Protein AF-A0A453JT45-F1 (afdb_monomer_lite)

Foldseek 3Di:
DVVVVVLVVVLVVLLVVLLVLDDPVVSVVVVVLLCLLLVLLLVVLVLLLVVLVVQVVCVVVVNPVCVQQVHDPPDDHSVLSVVVSVVSVSLSSVLSSVLSNCVSVVNPVVSLVSSVVVVVVVVCVLPPCDPPRRNRVSCVVVVLVVCLLPVPDDDGPNNVVVLVVVVVCVVSVVSVVVSVVVSCVVPDPDPPDCVVVCVPPVVSSVVSSVVVVVVVVPD

Radius of gyration: 19.99 Å; chains: 1; bounding box: 54×41×57 Å

Organism: Aegilops tauschii subsp. strangulata (NCBI:txid200361)

Sequence (219 aa):
VILFLLWGLCCCKIGWDSVMRMSVDLRDLFLYEAFLYYNPLLLVALMIWLWGVNLWVFAQSSVNYAKVFDLSQTHLSHREIWRCATWLTLVVPTSMTAYLYLYSHGEVSLAASQPVLLYAILLMILLSPFDMFYLSSRFFFLRTMWRIALPLQAITFPDFFMADIFTSMSKVFSDLERSGCRMVHRQVNLSVSLVLCTHCLLQYPYCLVYLIIAKYCKK

pLDDT: mean 73.44, std 17.49, range [25.78, 91.19]

Secondary structure (DSSP, 8-state):
-HHHHHHHHHHHHHHHHHHHTS-HHHHHHHHHHHHHHHHHHHHHHHHHHHHHHHHHHHHHTT--HHHHTT--SSPPPHHHHHHHHHHHHHHHHHHHHHHHHHHHTT-HHHHHHHHHHHHHHHHHHHH--SGGG-HHHHHHHHHHHHHHHS--SPPPHHHHHHHHHHHHTHHHHHHHHHHHHHHHHHH----SSSHHHHHHHTHHHHHHHHHHHHHHS--

Structure (mmCIF, N/CA/C/O backbone):
data_AF-A0A453JT45-F1
#
_entry.id   AF-A0A453JT45-F1
#
loop_
_atom_site.group_PDB
_atom_site.id
_atom_site.type_symbol
_atom_site.label_atom_id
_atom_site.label_alt_id
_atom_site.label_comp_id
_atom_site.label_asym_id
_atom_site.label_entity_id
_atom_site.label_seq_id
_atom_site.pdbx_PDB_ins_code
_atom_site.Cartn_x
_atom_site.Cartn_y
_atom_site.Cartn_z
_atom_site.occupancy
_atom_site.B_iso_or_equiv
_atom_site.auth_seq_id
_atom_site.auth_comp_id
_atom_site.auth_asym_id
_atom_site.auth_atom_id
_atom_site.pdbx_PDB_model_num
ATOM 1 N N . VAL A 1 1 ? -16.734 7.937 -10.008 1.00 78.94 1 VAL A N 1
ATOM 2 C CA . VAL A 1 1 ? -16.950 6.674 -10.758 1.00 78.94 1 VAL A CA 1
ATOM 3 C C . VAL A 1 1 ? -16.433 6.776 -12.190 1.00 78.94 1 VAL A C 1
ATOM 5 O O . VAL A 1 1 ? -15.502 6.057 -12.504 1.00 78.94 1 VAL A O 1
ATOM 8 N N . ILE A 1 2 ? -16.924 7.705 -13.024 1.00 84.69 2 ILE A N 1
ATOM 9 C CA . ILE A 1 2 ? -16.478 7.847 -14.432 1.00 84.69 2 ILE A CA 1
ATOM 10 C C . ILE A 1 2 ? -14.955 8.045 -14.556 1.00 84.69 2 ILE A C 1
ATOM 12 O O . ILE A 1 2 ? -14.310 7.322 -15.304 1.00 84.69 2 ILE A O 1
ATOM 16 N N . LEU A 1 3 ? -14.360 8.945 -13.764 1.00 86.00 3 LEU A N 1
ATOM 17 C CA . LEU A 1 3 ? -12.903 9.160 -13.758 1.00 86.00 3 LEU A CA 1
ATOM 18 C C . LEU A 1 3 ? -12.104 7.903 -13.374 1.00 86.00 3 LEU A C 1
ATOM 20 O O . LEU A 1 3 ? -11.042 7.666 -13.932 1.00 86.00 3 LEU A O 1
ATOM 24 N N . PHE A 1 4 ? -12.628 7.083 -12.459 1.00 84.56 4 PHE A N 1
ATOM 25 C CA . PHE A 1 4 ? -11.986 5.833 -12.038 1.00 84.56 4 PHE A CA 1
ATOM 26 C C . PHE A 1 4 ? -12.029 4.780 -13.154 1.00 84.56 4 PHE A C 1
ATOM 28 O O . PHE A 1 4 ? -11.043 4.094 -13.395 1.00 84.56 4 PHE A O 1
ATOM 35 N N . LEU A 1 5 ? -13.147 4.697 -13.882 1.00 86.06 5 LEU A N 1
ATOM 36 C CA . LEU A 1 5 ? -13.278 3.814 -15.043 1.00 86.06 5 LEU A CA 1
ATOM 37 C C . LEU A 1 5 ? -12.356 4.248 -16.187 1.00 86.06 5 LEU A C 1
ATOM 39 O O . LEU A 1 5 ? -11.652 3.416 -16.747 1.00 86.06 5 LEU A O 1
ATOM 43 N N . LEU A 1 6 ? -12.309 5.548 -16.497 1.00 90.19 6 LEU A N 1
ATOM 44 C CA . LEU A 1 6 ? -11.396 6.095 -17.505 1.00 90.19 6 LEU A CA 1
ATOM 45 C C . LEU A 1 6 ? -9.931 5.845 -17.137 1.00 90.19 6 LEU A C 1
ATOM 47 O O . LEU A 1 6 ? -9.143 5.433 -17.985 1.00 90.19 6 LEU A O 1
ATOM 51 N N . TRP A 1 7 ? -9.579 6.048 -15.868 1.00 91.19 7 TRP A N 1
ATOM 52 C CA . TRP A 1 7 ? -8.255 5.738 -15.343 1.00 91.19 7 TRP A CA 1
ATOM 53 C C . TRP A 1 7 ? -7.904 4.253 -15.506 1.00 91.19 7 TRP A C 1
ATOM 55 O O . TRP A 1 7 ? -6.828 3.937 -16.012 1.00 91.19 7 TRP A O 1
ATOM 65 N N . GLY A 1 8 ? -8.826 3.353 -15.152 1.00 87.69 8 GLY A N 1
ATOM 66 C CA . GLY A 1 8 ? -8.642 1.911 -15.310 1.00 87.69 8 GLY A CA 1
ATOM 67 C C . GLY A 1 8 ? -8.444 1.509 -16.771 1.00 87.69 8 GLY A C 1
ATOM 68 O O . GLY A 1 8 ? -7.495 0.800 -17.087 1.00 87.69 8 GLY A O 1
ATOM 69 N N . LEU A 1 9 ? -9.268 2.034 -17.684 1.00 89.94 9 LEU A N 1
ATOM 70 C CA . LEU A 1 9 ? -9.123 1.800 -19.126 1.00 89.94 9 LEU A CA 1
ATOM 71 C C . LEU A 1 9 ? -7.786 2.321 -19.666 1.00 89.94 9 LEU A C 1
ATOM 73 O O . LEU A 1 9 ? -7.159 1.653 -20.485 1.00 89.94 9 LEU A O 1
ATOM 77 N N . CYS A 1 10 ? -7.329 3.482 -19.192 1.00 89.31 10 CYS A N 1
ATOM 78 C CA . CYS A 1 10 ? -6.028 4.037 -19.554 1.00 89.31 10 CYS A CA 1
ATOM 79 C C . CYS A 1 10 ? -4.883 3.125 -19.084 1.00 89.31 10 CYS A C 1
ATOM 81 O O . CYS A 1 10 ? -4.018 2.764 -19.881 1.00 89.31 10 CYS A O 1
ATOM 83 N N . CYS A 1 11 ? -4.927 2.671 -17.828 1.00 89.00 11 CYS A N 1
ATOM 84 C CA . CYS A 1 11 ? -3.956 1.727 -17.272 1.00 89.00 11 CYS A CA 1
ATOM 85 C C . CYS A 1 11 ? -3.937 0.406 -18.054 1.00 89.00 11 CYS A C 1
ATOM 87 O O . CYS A 1 11 ? -2.867 -0.081 -18.414 1.00 89.00 11 CYS A O 1
ATOM 89 N N . CYS A 1 12 ? -5.109 -0.153 -18.370 1.00 88.12 12 CYS A N 1
ATOM 90 C CA . CYS A 1 12 ? -5.222 -1.374 -19.165 1.00 88.12 12 CYS A CA 1
ATOM 91 C C . CYS A 1 12 ? -4.664 -1.191 -20.578 1.00 88.12 12 CYS A C 1
ATOM 93 O O . CYS A 1 12 ? -3.931 -2.055 -21.047 1.00 88.12 12 CYS A O 1
ATOM 95 N N . LYS A 1 13 ? -4.969 -0.067 -21.238 1.00 90.31 13 LYS A N 1
ATOM 96 C CA . LYS A 1 13 ? -4.456 0.234 -22.578 1.00 90.31 13 LYS A CA 1
ATOM 97 C C . LYS A 1 13 ? -2.933 0.350 -22.581 1.00 90.31 13 LYS A C 1
ATOM 99 O O . LYS A 1 13 ? -2.283 -0.320 -23.372 1.00 90.31 13 LYS A O 1
ATOM 104 N N . ILE A 1 14 ? -2.366 1.140 -21.667 1.00 88.38 14 ILE A N 1
ATOM 105 C CA . ILE A 1 14 ? -0.911 1.320 -21.557 1.00 88.38 14 ILE A CA 1
ATOM 106 C C . ILE A 1 14 ? -0.227 -0.007 -21.221 1.00 88.38 14 ILE A C 1
ATOM 108 O O . ILE A 1 14 ? 0.787 -0.348 -21.829 1.00 88.38 14 ILE A O 1
ATOM 112 N N . GLY A 1 15 ? -0.782 -0.773 -20.276 1.00 85.50 15 GLY A N 1
ATOM 113 C CA . GLY A 1 15 ? -0.261 -2.089 -19.918 1.00 85.50 15 GLY A CA 1
ATOM 114 C C . GLY A 1 15 ? -0.276 -3.047 -21.108 1.00 85.50 15 GLY A C 1
ATOM 115 O O . GLY A 1 15 ? 0.733 -3.689 -21.383 1.00 85.50 15 GLY A O 1
ATOM 116 N N . TRP A 1 16 ? -1.379 -3.089 -21.857 1.00 85.75 16 TRP A N 1
ATOM 117 C CA . TRP A 1 16 ? -1.509 -3.922 -23.050 1.00 85.75 16 TRP A CA 1
ATOM 118 C C . TRP A 1 16 ? -0.515 -3.532 -24.147 1.00 85.75 16 TRP A C 1
ATOM 120 O O . TRP A 1 16 ? 0.213 -4.391 -24.644 1.00 85.75 16 TRP A O 1
ATOM 130 N N . ASP A 1 17 ? -0.426 -2.241 -24.475 1.00 86.62 17 ASP A N 1
ATOM 131 C CA . ASP A 1 17 ? 0.506 -1.724 -25.483 1.00 86.62 17 ASP A CA 1
ATOM 132 C C . ASP A 1 17 ? 1.966 -2.017 -25.094 1.00 86.62 17 ASP A C 1
ATOM 134 O O . ASP A 1 17 ? 2.772 -2.402 -25.942 1.00 86.62 17 ASP A O 1
ATOM 138 N N . SER A 1 18 ? 2.298 -1.911 -23.802 1.00 84.19 18 SER A N 1
ATOM 139 C CA . SER A 1 18 ? 3.640 -2.223 -23.284 1.00 84.19 18 SER A CA 1
ATOM 140 C C . SER A 1 18 ? 3.961 -3.717 -23.399 1.00 84.19 18 SER A C 1
ATOM 142 O O . SER A 1 18 ? 5.063 -4.084 -23.801 1.00 84.19 18 SER A O 1
ATOM 144 N N . VAL A 1 19 ? 2.991 -4.585 -23.091 1.00 82.88 19 VAL A N 1
ATOM 145 C CA . VAL A 1 19 ? 3.144 -6.048 -23.145 1.00 82.88 19 VAL A CA 1
ATOM 146 C C . VAL A 1 19 ? 3.257 -6.557 -24.584 1.00 82.88 19 VAL A C 1
ATOM 148 O O . VAL A 1 19 ? 4.066 -7.442 -24.856 1.00 82.88 19 VAL A O 1
ATOM 151 N N . MET A 1 20 ? 2.484 -5.995 -25.517 1.00 83.50 20 MET A N 1
ATOM 152 C CA . MET A 1 20 ? 2.505 -6.398 -26.930 1.00 83.50 20 MET A CA 1
ATOM 153 C C . MET A 1 20 ? 3.782 -5.979 -27.664 1.00 83.50 20 MET A C 1
ATOM 155 O O . MET A 1 20 ? 4.119 -6.564 -28.691 1.00 83.50 20 MET A O 1
ATOM 159 N N . ARG A 1 21 ? 4.509 -4.985 -27.145 1.00 81.56 21 ARG A N 1
ATOM 160 C CA . ARG A 1 21 ? 5.773 -4.509 -27.723 1.00 81.56 21 ARG A CA 1
ATOM 161 C C . ARG A 1 21 ? 6.967 -5.420 -27.401 1.00 81.56 21 ARG A C 1
ATOM 163 O O . ARG A 1 21 ? 8.035 -5.259 -27.985 1.00 81.56 21 ARG A O 1
ATOM 170 N N . MET A 1 22 ? 6.798 -6.351 -26.466 1.00 78.69 22 MET A N 1
ATOM 171 C CA . MET A 1 22 ? 7.865 -7.170 -25.896 1.00 78.69 22 MET A CA 1
ATOM 172 C C . MET A 1 22 ? 7.915 -8.565 -26.534 1.00 78.69 22 MET A C 1
ATOM 174 O O . MET A 1 22 ? 6.881 -9.141 -26.874 1.00 78.69 22 MET A O 1
ATOM 178 N N . SER A 1 23 ? 9.115 -9.135 -26.678 1.00 80.00 23 SER A N 1
ATOM 179 C CA . SER A 1 23 ? 9.274 -10.528 -27.115 1.00 80.00 23 SER A CA 1
ATOM 180 C C . SER A 1 23 ? 8.721 -11.500 -26.065 1.00 80.00 23 SER A C 1
ATOM 182 O O . SER A 1 23 ? 8.706 -11.198 -24.872 1.00 80.00 23 SER A O 1
ATOM 184 N N . VAL A 1 24 ? 8.264 -12.676 -26.507 1.00 77.81 24 VAL A N 1
ATOM 185 C CA . VAL A 1 24 ? 7.585 -13.667 -25.649 1.00 77.81 24 VAL A CA 1
ATOM 186 C C . VAL A 1 24 ? 8.459 -14.101 -24.467 1.00 77.81 24 VAL A C 1
ATOM 188 O O . VAL A 1 24 ? 7.983 -14.081 -23.336 1.00 77.81 24 VAL A O 1
ATOM 191 N N . ASP A 1 25 ? 9.745 -14.379 -24.700 1.00 74.44 25 ASP A N 1
ATOM 192 C CA . ASP A 1 25 ? 10.662 -14.841 -23.647 1.00 74.44 25 ASP A CA 1
ATOM 193 C C . ASP A 1 25 ? 10.963 -13.759 -22.596 1.00 74.44 25 ASP A C 1
ATOM 195 O O . ASP A 1 25 ? 11.091 -14.043 -21.405 1.00 74.44 25 ASP A O 1
ATOM 199 N N . LEU A 1 26 ? 11.048 -12.491 -23.017 1.00 75.25 26 LEU A N 1
ATOM 200 C CA . LEU A 1 26 ? 11.312 -11.372 -22.110 1.00 75.25 26 LEU A CA 1
ATOM 201 C C . LEU A 1 26 ? 10.051 -10.964 -21.335 1.00 75.25 26 LEU A C 1
ATOM 203 O O . LEU A 1 26 ? 10.143 -10.519 -20.191 1.00 75.25 26 LEU A O 1
ATOM 207 N N . ARG A 1 27 ? 8.874 -11.142 -21.945 1.00 79.81 27 ARG A N 1
ATOM 208 C CA . ARG A 1 27 ? 7.571 -10.827 -21.355 1.00 79.81 27 ARG A CA 1
ATOM 209 C C . ARG A 1 27 ? 7.305 -11.638 -20.092 1.00 79.81 27 ARG A C 1
ATOM 211 O O . ARG A 1 27 ? 6.876 -11.055 -19.100 1.00 79.81 27 ARG A O 1
ATOM 218 N N . ASP A 1 28 ? 7.569 -12.940 -20.103 1.00 79.94 28 ASP A N 1
ATOM 219 C CA . ASP A 1 28 ? 7.236 -13.810 -18.968 1.00 79.94 28 ASP A CA 1
ATOM 220 C C . ASP A 1 28 ? 8.124 -13.520 -17.749 1.00 79.94 28 ASP A C 1
ATOM 222 O O . ASP A 1 28 ? 7.627 -13.404 -16.624 1.00 79.94 28 ASP A O 1
ATOM 226 N N . LEU A 1 29 ? 9.424 -13.294 -17.973 1.00 79.19 29 LEU A N 1
ATOM 227 C CA . LEU A 1 29 ? 10.356 -12.878 -16.921 1.00 79.19 29 LEU A CA 1
ATOM 228 C C . LEU A 1 29 ? 9.942 -11.536 -16.301 1.00 79.19 29 LEU A C 1
ATOM 230 O O . LEU A 1 29 ? 9.961 -11.360 -15.083 1.00 79.19 29 LEU A O 1
ATOM 234 N N . PHE A 1 30 ? 9.534 -10.590 -17.139 1.00 79.44 30 PHE A N 1
ATOM 235 C CA . PHE A 1 30 ? 9.143 -9.253 -16.717 1.00 79.44 30 PHE A CA 1
ATOM 236 C C . PHE A 1 30 ? 7.791 -9.208 -15.999 1.00 79.44 30 PHE A C 1
ATOM 238 O O . PHE A 1 30 ? 7.668 -8.537 -14.976 1.00 79.44 30 PHE A O 1
ATOM 245 N N . LEU A 1 31 ? 6.782 -9.935 -16.487 1.00 81.38 31 LEU A N 1
ATOM 246 C CA . LEU A 1 31 ? 5.497 -10.051 -15.797 1.00 81.38 31 LEU A CA 1
ATOM 247 C C . LEU A 1 31 ? 5.681 -10.690 -14.422 1.00 81.38 31 LEU A C 1
ATOM 249 O O . LEU A 1 31 ? 5.041 -10.266 -13.461 1.00 81.38 31 LEU A O 1
ATOM 253 N N . TYR A 1 32 ? 6.599 -11.651 -14.308 1.00 82.56 32 TYR A N 1
ATOM 254 C CA . TYR A 1 32 ? 6.981 -12.224 -13.027 1.00 82.56 32 TYR A CA 1
ATOM 255 C C . TYR A 1 32 ? 7.660 -11.198 -12.102 1.00 82.56 32 TYR A C 1
ATOM 257 O O . TYR A 1 32 ? 7.308 -11.122 -10.924 1.00 82.56 32 TYR A O 1
ATOM 265 N N . GLU A 1 33 ? 8.584 -10.370 -12.607 1.00 82.69 33 GLU A N 1
ATOM 266 C CA . GLU A 1 33 ? 9.196 -9.284 -11.822 1.00 82.69 33 GLU A CA 1
ATOM 267 C C . GLU A 1 33 ? 8.161 -8.246 -11.360 1.00 82.69 33 GLU A C 1
ATOM 269 O O . GLU A 1 33 ? 8.114 -7.907 -10.176 1.00 82.69 33 GLU A O 1
ATOM 274 N N . ALA A 1 34 ? 7.298 -7.777 -12.264 1.00 85.81 34 ALA A N 1
ATOM 275 C CA . ALA A 1 34 ? 6.231 -6.835 -11.943 1.00 85.81 34 ALA A CA 1
ATOM 276 C C . ALA A 1 34 ? 5.268 -7.425 -10.903 1.00 85.81 34 ALA A C 1
ATOM 278 O O . ALA A 1 34 ? 4.951 -6.780 -9.903 1.00 85.81 34 ALA A O 1
ATOM 279 N N . PHE A 1 35 ? 4.843 -8.676 -11.091 1.00 86.56 35 PHE A N 1
ATOM 280 C CA . PHE A 1 35 ? 3.987 -9.361 -10.133 1.00 86.56 35 PHE A CA 1
ATOM 281 C C . PHE A 1 35 ? 4.658 -9.451 -8.762 1.00 86.56 35 PHE A C 1
ATOM 283 O O . PHE A 1 35 ? 4.050 -9.084 -7.764 1.00 86.56 35 PHE A O 1
ATOM 290 N N . LEU A 1 36 ? 5.927 -9.850 -8.696 1.00 85.62 36 LEU A N 1
ATOM 291 C CA . LEU A 1 36 ? 6.652 -9.938 -7.433 1.00 85.62 36 LEU A CA 1
ATOM 292 C C . LEU A 1 36 ? 6.716 -8.593 -6.687 1.00 85.62 36 LEU A C 1
ATOM 294 O O . LEU A 1 36 ? 6.527 -8.570 -5.473 1.00 85.62 36 LEU A O 1
ATOM 298 N N . TYR A 1 37 ? 6.990 -7.483 -7.380 1.00 86.12 37 TYR A N 1
ATOM 299 C CA . TYR A 1 37 ? 7.125 -6.175 -6.729 1.00 86.12 37 TYR A CA 1
ATOM 300 C C . TYR A 1 37 ? 5.787 -5.590 -6.274 1.00 86.12 37 TYR A C 1
ATOM 302 O O . TYR A 1 37 ? 5.730 -4.970 -5.212 1.00 86.12 37 TYR A O 1
ATOM 310 N N . TYR A 1 38 ? 4.718 -5.768 -7.052 1.00 88.81 38 TYR A N 1
ATOM 311 C CA . TYR A 1 38 ? 3.441 -5.091 -6.811 1.00 88.81 38 TYR A CA 1
ATOM 312 C C . TYR A 1 38 ? 2.391 -5.967 -6.108 1.00 88.81 38 TYR A C 1
ATOM 314 O O . TYR A 1 38 ? 1.506 -5.422 -5.447 1.00 88.81 38 TYR A O 1
ATOM 322 N N . ASN A 1 39 ? 2.497 -7.302 -6.171 1.00 88.75 39 ASN A N 1
ATOM 323 C CA . ASN A 1 39 ? 1.561 -8.222 -5.511 1.00 88.75 39 ASN A CA 1
ATOM 324 C C . ASN A 1 39 ? 1.427 -7.970 -3.995 1.00 88.75 39 ASN A C 1
ATOM 326 O O . ASN A 1 39 ? 0.290 -7.874 -3.527 1.00 88.75 39 ASN A O 1
ATOM 330 N N . PRO A 1 40 ? 2.515 -7.769 -3.219 1.00 85.62 40 PRO A N 1
ATOM 331 C CA . PRO A 1 40 ? 2.384 -7.493 -1.791 1.00 85.62 40 PRO A CA 1
ATOM 332 C C . PRO A 1 40 ? 1.563 -6.229 -1.510 1.00 85.62 40 PRO A C 1
ATOM 334 O O . PRO A 1 40 ? 0.669 -6.243 -0.669 1.00 85.62 40 PRO A O 1
ATOM 337 N N . LEU A 1 41 ? 1.807 -5.148 -2.259 1.00 85.81 41 LEU A N 1
ATOM 338 C CA . LEU A 1 41 ? 1.100 -3.876 -2.083 1.00 85.81 41 LEU A CA 1
ATOM 339 C C . LEU A 1 41 ? -0.377 -3.962 -2.476 1.00 85.81 41 LEU A C 1
ATOM 341 O O . LEU A 1 41 ? -1.221 -3.366 -1.807 1.00 85.81 41 LEU A O 1
ATOM 345 N N . LEU A 1 42 ? -0.703 -4.721 -3.525 1.00 89.25 42 LEU A N 1
ATOM 346 C CA . LEU A 1 42 ? -2.090 -4.969 -3.922 1.00 89.25 42 LEU A CA 1
ATOM 347 C C . LEU A 1 42 ? -2.849 -5.763 -2.852 1.00 89.25 42 LEU A C 1
ATOM 349 O O . LEU A 1 42 ? -3.983 -5.414 -2.522 1.00 89.25 42 LEU A O 1
ATOM 353 N N . LEU A 1 43 ? -2.220 -6.784 -2.264 1.00 89.06 43 LEU A N 1
ATOM 354 C CA . LEU A 1 43 ? -2.819 -7.578 -1.188 1.00 89.06 43 LEU A CA 1
ATOM 355 C C . LEU A 1 43 ? -2.982 -6.768 0.106 1.00 89.06 43 LEU A C 1
ATOM 357 O O . LEU A 1 43 ? -4.015 -6.878 0.768 1.00 89.06 43 LEU A O 1
ATOM 361 N N . VAL A 1 44 ? -2.029 -5.890 0.433 1.00 84.19 44 VAL A N 1
ATOM 362 C CA . VAL A 1 44 ? -2.183 -4.923 1.534 1.00 84.19 44 VAL A CA 1
ATOM 363 C C . VAL A 1 44 ? -3.358 -3.979 1.267 1.00 84.19 44 VAL A C 1
ATOM 365 O O . VAL A 1 44 ? -4.173 -3.747 2.158 1.00 84.19 44 VAL A O 1
ATOM 368 N N . ALA A 1 45 ? -3.504 -3.466 0.043 1.00 86.12 45 ALA A N 1
ATOM 369 C CA . ALA A 1 45 ? -4.633 -2.607 -0.310 1.00 86.12 45 ALA A CA 1
ATOM 370 C C . ALA A 1 45 ? -5.980 -3.330 -0.172 1.00 86.12 45 ALA A C 1
ATOM 372 O O . ALA A 1 45 ? -6.928 -2.760 0.373 1.00 86.12 45 ALA A O 1
ATOM 373 N N . LEU A 1 46 ? -6.052 -4.593 -0.601 1.00 88.69 46 LEU A N 1
ATOM 374 C CA . LEU A 1 46 ? -7.224 -5.449 -0.418 1.00 88.69 46 LEU A CA 1
ATOM 375 C C . LEU A 1 46 ? -7.556 -5.640 1.071 1.00 88.69 46 LEU A C 1
ATOM 377 O O . LEU A 1 46 ? -8.715 -5.529 1.461 1.00 88.69 46 LEU A O 1
ATOM 381 N N . MET A 1 47 ? -6.550 -5.871 1.916 1.00 87.00 47 MET A N 1
ATOM 382 C CA . MET A 1 47 ? -6.751 -6.011 3.361 1.00 87.00 47 MET A CA 1
ATOM 383 C C . MET A 1 47 ? -7.350 -4.748 3.985 1.00 87.00 47 MET A C 1
ATOM 385 O O . MET A 1 47 ? -8.280 -4.835 4.780 1.00 87.00 47 MET A O 1
ATOM 389 N N . ILE A 1 48 ? -6.878 -3.563 3.588 1.00 83.56 48 ILE A N 1
ATOM 390 C CA . ILE A 1 48 ? -7.427 -2.289 4.081 1.00 83.56 48 ILE A CA 1
ATOM 391 C C . ILE A 1 48 ? -8.877 -2.097 3.601 1.00 83.56 48 ILE A C 1
ATOM 393 O O . ILE A 1 48 ? -9.716 -1.603 4.357 1.00 83.56 48 ILE A O 1
ATOM 397 N N . TRP A 1 49 ? -9.206 -2.530 2.378 1.00 88.19 49 TRP A N 1
ATOM 398 C CA . TRP A 1 49 ? -10.589 -2.560 1.890 1.00 88.19 49 TRP A CA 1
ATOM 399 C C . TRP A 1 49 ? -11.484 -3.452 2.752 1.00 88.19 49 TRP A C 1
ATOM 401 O O . TRP A 1 49 ? -12.530 -2.992 3.217 1.00 88.19 49 TRP A O 1
ATOM 411 N N . LEU A 1 50 ? -11.058 -4.694 3.004 1.00 89.38 50 LEU A N 1
ATOM 412 C CA . LEU A 1 50 ? -11.778 -5.649 3.853 1.00 89.38 50 LEU A CA 1
ATOM 413 C C . LEU A 1 50 ? -11.934 -5.123 5.281 1.00 89.38 50 LEU A C 1
ATOM 415 O O . LEU A 1 50 ? -13.010 -5.229 5.866 1.00 89.38 50 LEU A O 1
ATOM 419 N N . TRP A 1 51 ? -10.903 -4.472 5.817 1.00 85.19 51 TRP A N 1
ATOM 420 C CA . TRP A 1 51 ? -10.970 -3.820 7.118 1.00 85.19 51 TRP A CA 1
ATOM 421 C C . TRP A 1 51 ? -12.029 -2.712 7.160 1.00 85.19 51 TRP A C 1
ATOM 423 O O . TRP A 1 51 ? -12.841 -2.658 8.084 1.00 85.19 51 TRP A O 1
ATOM 433 N N . GLY A 1 52 ? -12.089 -1.868 6.128 1.00 85.50 52 GLY A N 1
ATOM 434 C CA . GLY A 1 52 ? -13.139 -0.857 6.011 1.00 85.50 52 GLY A CA 1
ATOM 435 C C . GLY A 1 52 ? -14.545 -1.464 5.908 1.00 85.50 52 GLY A C 1
ATOM 436 O O . GLY A 1 52 ? -15.478 -0.929 6.505 1.00 85.50 52 GLY A O 1
ATOM 437 N N . VAL A 1 53 ? -14.701 -2.600 5.212 1.00 89.75 53 VAL A N 1
ATOM 438 C CA . VAL A 1 53 ? -15.973 -3.349 5.156 1.00 89.75 53 VAL A CA 1
ATOM 439 C C . VAL A 1 53 ? -16.355 -3.887 6.535 1.00 89.75 53 VAL A C 1
ATOM 441 O O . VAL A 1 53 ? -17.497 -3.705 6.948 1.00 89.75 53 VAL A O 1
ATOM 444 N N . ASN A 1 54 ? -15.416 -4.468 7.284 1.00 88.50 54 ASN A N 1
ATOM 445 C CA . ASN A 1 54 ? -15.672 -4.960 8.641 1.00 88.50 54 ASN A CA 1
ATOM 446 C C . ASN A 1 54 ? -16.159 -3.839 9.568 1.00 88.50 54 ASN A C 1
ATOM 448 O O . ASN A 1 54 ? -17.160 -3.999 10.265 1.00 88.50 54 ASN A O 1
ATOM 452 N N . LEU A 1 55 ? -15.508 -2.673 9.533 1.00 84.56 55 LEU A N 1
ATOM 453 C CA . LEU A 1 55 ? -15.938 -1.516 10.324 1.00 84.56 55 LEU A CA 1
ATOM 454 C C . LEU A 1 55 ? -17.298 -0.970 9.885 1.00 84.56 55 LEU A C 1
ATOM 456 O O . LEU A 1 55 ? -18.071 -0.511 10.724 1.00 84.56 55 LEU A O 1
ATOM 460 N N . TRP A 1 56 ? -17.608 -1.025 8.590 1.00 89.25 56 TRP A N 1
ATOM 461 C CA . TRP A 1 56 ? -18.930 -0.662 8.089 1.00 89.25 56 TRP A CA 1
ATOM 462 C C . TRP A 1 56 ? -20.014 -1.619 8.605 1.00 89.25 56 TRP A C 1
ATOM 464 O O . TRP A 1 56 ? -21.049 -1.157 9.085 1.00 89.25 56 TRP A O 1
ATOM 474 N N . VAL A 1 57 ? -19.757 -2.932 8.602 1.00 90.81 57 VAL A N 1
ATOM 475 C CA . VAL A 1 57 ? -20.669 -3.933 9.182 1.00 90.81 57 VAL A CA 1
ATOM 476 C C . VAL A 1 57 ? -20.864 -3.691 10.681 1.00 90.81 57 VAL A C 1
ATOM 478 O O . VAL A 1 57 ? -22.003 -3.685 11.142 1.00 90.81 57 VAL A O 1
ATOM 481 N N . PHE A 1 58 ? -19.794 -3.408 11.433 1.00 86.38 58 PHE A N 1
ATOM 482 C CA . PHE A 1 58 ? -19.896 -3.092 12.864 1.00 86.38 58 PHE A CA 1
ATOM 483 C C . PHE A 1 58 ? -20.680 -1.809 13.147 1.00 86.38 58 PHE A C 1
ATOM 485 O O . PHE A 1 58 ? -21.447 -1.755 14.113 1.00 86.38 58 PHE A O 1
ATOM 492 N N . ALA A 1 59 ? -20.524 -0.792 12.296 1.00 85.44 59 ALA A N 1
ATOM 493 C CA . ALA A 1 59 ? -21.311 0.430 12.383 1.00 85.44 59 ALA A CA 1
ATOM 494 C C . ALA A 1 59 ? -22.802 0.151 12.130 1.00 85.44 59 ALA A C 1
ATOM 496 O O . ALA A 1 59 ? -23.651 0.666 12.854 1.00 85.44 59 ALA A O 1
ATOM 497 N N . GLN A 1 60 ? -23.122 -0.707 11.157 1.00 88.81 60 GLN A N 1
ATOM 498 C CA . GLN A 1 60 ? -24.500 -1.087 10.843 1.00 88.81 60 GLN A CA 1
ATOM 499 C C . GLN A 1 60 ? -25.139 -1.935 11.953 1.00 88.81 60 GLN A C 1
ATOM 501 O O . GLN A 1 60 ? -26.314 -1.756 12.270 1.00 88.81 60 GLN A O 1
ATOM 506 N N . SER A 1 61 ? -24.372 -2.824 12.589 1.00 86.88 61 SER A N 1
ATOM 507 C CA . SER A 1 61 ? -24.837 -3.648 13.710 1.00 86.88 61 SER A CA 1
ATOM 508 C C . SER A 1 61 ? -24.872 -2.905 15.053 1.00 86.88 61 SER A C 1
ATOM 510 O O . SER A 1 61 ? -25.100 -3.533 16.084 1.00 86.88 61 SER A O 1
ATOM 512 N N . SER A 1 62 ? -24.640 -1.583 15.069 1.00 81.56 62 SER A N 1
ATOM 513 C CA . SER A 1 62 ? -24.618 -0.738 16.278 1.00 81.56 62 SER A CA 1
ATOM 514 C C . SER A 1 62 ? -23.619 -1.192 17.357 1.00 81.56 62 SER A C 1
ATOM 516 O O . SER A 1 62 ? -23.782 -0.888 18.540 1.00 81.56 62 SER A O 1
ATOM 518 N N . VAL A 1 63 ? -22.560 -1.912 16.969 1.00 80.81 63 VAL A N 1
ATOM 519 C CA . VAL A 1 63 ? -21.500 -2.346 17.888 1.00 80.81 63 VAL A CA 1
ATOM 520 C C . VAL A 1 63 ? -20.518 -1.193 18.057 1.00 80.81 63 VAL A C 1
ATOM 522 O O . VAL A 1 63 ? -19.911 -0.728 17.092 1.00 80.81 63 VAL A O 1
ATOM 525 N N . ASN A 1 64 ? -20.329 -0.731 19.295 1.00 81.25 64 ASN A N 1
ATOM 526 C CA . ASN A 1 64 ? -19.372 0.332 19.596 1.00 81.25 64 ASN A CA 1
ATOM 527 C C . ASN A 1 64 ? -17.930 -0.207 19.555 1.00 81.25 64 ASN A C 1
ATOM 529 O O . ASN A 1 64 ? -17.327 -0.510 20.586 1.00 81.25 64 ASN A O 1
ATOM 533 N N . TYR A 1 65 ? -17.382 -0.330 18.345 1.00 78.44 65 TYR A N 1
ATOM 534 C CA . TYR A 1 65 ? -16.026 -0.826 18.108 1.00 78.44 65 TYR A CA 1
ATOM 535 C C . TYR A 1 65 ? -14.953 0.064 18.755 1.00 78.44 65 TYR A C 1
ATOM 537 O O . TYR A 1 65 ? -13.933 -0.456 19.192 1.00 78.44 65 TYR A O 1
ATOM 545 N N . ALA A 1 66 ? -15.190 1.373 18.907 1.00 78.94 66 ALA A N 1
ATOM 546 C CA . ALA A 1 66 ? -14.261 2.265 19.605 1.00 78.94 66 ALA A CA 1
ATOM 547 C C . ALA A 1 66 ? -14.054 1.838 21.067 1.00 78.94 66 ALA A C 1
ATOM 549 O O . ALA A 1 66 ? -12.931 1.861 21.558 1.00 78.94 66 ALA A O 1
ATOM 550 N N . LYS A 1 67 ? -15.116 1.362 21.732 1.00 79.62 67 LYS A N 1
ATOM 551 C CA . LYS A 1 67 ? -15.035 0.810 23.091 1.00 79.62 67 LYS A CA 1
ATOM 552 C C . LYS A 1 67 ? -14.391 -0.579 23.129 1.00 79.62 67 LYS A C 1
ATOM 554 O O . LYS A 1 67 ? -13.643 -0.869 24.052 1.00 79.62 67 LYS A O 1
ATOM 559 N N . VAL A 1 68 ? -14.678 -1.436 22.146 1.00 79.12 68 VAL A N 1
ATOM 560 C CA . VAL A 1 68 ? -14.112 -2.801 22.063 1.00 79.12 68 VAL A CA 1
ATOM 561 C C . VAL A 1 68 ? -12.595 -2.767 21.878 1.00 79.12 68 VAL A C 1
ATOM 563 O O . V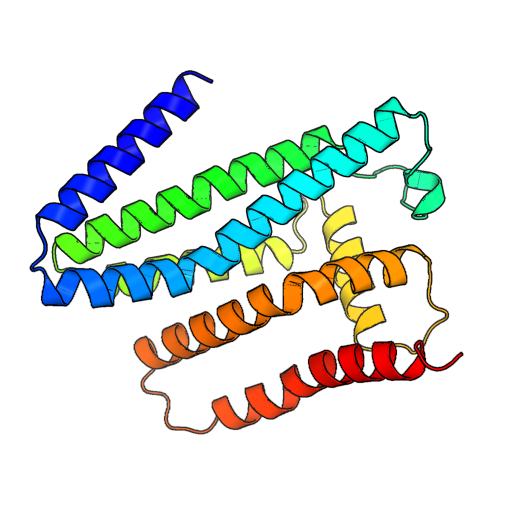AL A 1 68 ? -11.874 -3.562 22.474 1.00 79.12 68 VAL A O 1
ATOM 566 N N . PHE A 1 69 ? -12.115 -1.834 21.063 1.00 75.25 69 PHE A N 1
ATOM 567 C CA . PHE A 1 69 ? -10.700 -1.690 20.743 1.00 75.25 69 PHE A CA 1
ATOM 568 C C . PHE A 1 69 ? -9.987 -0.606 21.575 1.00 75.25 69 PHE A C 1
ATOM 570 O O . PHE A 1 69 ? -8.823 -0.316 21.308 1.00 75.25 69 PHE A O 1
ATOM 577 N N . ASP A 1 70 ? -10.672 -0.018 22.561 1.00 73.75 70 ASP A N 1
ATOM 578 C CA . ASP A 1 70 ? -10.154 1.040 23.442 1.00 73.75 70 ASP A CA 1
ATOM 579 C C . ASP A 1 70 ? -9.492 2.209 22.675 1.00 73.75 70 ASP A C 1
ATOM 581 O O . ASP A 1 70 ? -8.408 2.688 23.016 1.00 73.75 70 ASP A O 1
ATOM 585 N N . LEU A 1 71 ? -10.118 2.648 21.571 1.00 70.56 71 LEU A N 1
ATOM 586 C CA . LEU A 1 71 ? -9.612 3.775 20.781 1.00 70.56 71 LEU A CA 1
ATOM 587 C C . LEU A 1 71 ? -9.978 5.113 21.425 1.00 70.56 71 LEU A C 1
ATOM 589 O O . LEU A 1 71 ? -11.047 5.288 22.011 1.00 70.56 71 LEU A O 1
ATOM 593 N N . SER A 1 72 ? -9.109 6.106 21.221 1.00 64.75 72 SER A N 1
ATOM 594 C CA . SER A 1 72 ? -9.398 7.494 21.573 1.00 64.75 72 SER A CA 1
ATOM 595 C C . SER A 1 72 ? -10.616 8.038 20.811 1.00 64.75 72 SER A C 1
ATOM 597 O O . SER A 1 72 ? -10.989 7.553 19.742 1.00 64.75 72 SER A O 1
ATOM 599 N N . GLN A 1 73 ? -11.217 9.108 21.341 1.00 60.75 73 GLN A N 1
ATOM 600 C CA . GLN A 1 73 ? -12.365 9.812 20.740 1.00 60.75 73 GLN A CA 1
ATOM 601 C C . GLN A 1 73 ? -12.120 10.213 19.265 1.00 60.75 73 GLN A C 1
ATOM 603 O O . GLN A 1 73 ? -13.053 10.248 18.471 1.00 60.75 73 GLN A O 1
ATOM 608 N N . THR A 1 74 ? -10.860 10.437 18.879 1.00 64.62 74 THR A N 1
ATOM 609 C CA . THR A 1 74 ? -10.388 10.742 17.516 1.00 64.62 74 THR A CA 1
ATOM 610 C C . THR A 1 74 ? -10.026 9.486 16.704 1.00 64.62 74 THR A C 1
ATOM 612 O O . THR A 1 74 ? -8.919 9.367 16.175 1.00 64.62 74 THR A O 1
ATOM 615 N N . HIS A 1 75 ? -10.925 8.505 16.630 1.00 68.88 75 HIS A N 1
ATOM 616 C CA . HIS A 1 75 ? -10.697 7.280 15.856 1.00 68.88 75 HIS A CA 1
ATOM 617 C C . HIS A 1 75 ? -11.031 7.474 14.369 1.00 68.88 75 HIS A C 1
ATOM 619 O O . HIS A 1 75 ? -11.916 8.259 14.029 1.00 68.88 75 HIS A O 1
ATOM 625 N N . LEU A 1 76 ? -10.359 6.735 13.473 1.00 66.00 76 LEU A N 1
ATOM 626 C CA . LEU A 1 76 ? -10.731 6.761 12.055 1.00 66.00 76 LEU A CA 1
ATOM 627 C C . LEU A 1 76 ? -12.116 6.166 11.851 1.00 66.00 76 LEU A C 1
ATOM 629 O O . LEU A 1 76 ? -12.432 5.071 12.324 1.00 66.00 76 LEU A O 1
ATOM 633 N N . SER A 1 77 ? -12.901 6.858 11.041 1.00 73.44 77 SER A N 1
ATOM 634 C CA . SER A 1 77 ? -14.150 6.331 10.515 1.00 73.44 77 SER A CA 1
ATOM 635 C C . SER A 1 77 ? -13.901 5.350 9.360 1.00 73.44 77 SER A C 1
ATOM 637 O O . SER A 1 77 ? -12.916 5.443 8.622 1.00 73.44 77 SER A O 1
ATOM 639 N N . HIS A 1 78 ? -14.850 4.435 9.132 1.00 78.12 78 HIS A N 1
ATOM 640 C CA . HIS A 1 78 ? -14.824 3.506 7.991 1.00 78.12 78 HIS A CA 1
ATOM 641 C C . HIS A 1 78 ? -14.669 4.233 6.637 1.00 78.12 78 HIS A C 1
ATOM 643 O O . HIS A 1 78 ? -13.998 3.739 5.733 1.00 78.12 78 HIS A O 1
ATOM 649 N N . ARG A 1 79 ? -15.224 5.450 6.506 1.00 80.50 79 ARG A N 1
ATOM 650 C CA . ARG A 1 79 ? -15.119 6.278 5.291 1.00 80.50 79 ARG A CA 1
ATOM 651 C C . ARG A 1 79 ? -13.690 6.724 5.005 1.00 80.50 79 ARG A C 1
ATOM 653 O O . ARG A 1 79 ? -13.289 6.787 3.846 1.00 80.50 79 ARG A O 1
ATOM 660 N N . GLU A 1 80 ? -12.930 7.055 6.040 1.00 76.88 80 GLU A N 1
ATOM 661 C CA . GLU A 1 80 ? -11.544 7.509 5.903 1.00 76.88 80 GLU A CA 1
ATOM 662 C C . GLU A 1 80 ? -10.626 6.347 5.540 1.00 76.88 80 GLU A C 1
ATOM 664 O O . GLU A 1 80 ? -9.771 6.484 4.668 1.00 76.88 80 GLU A O 1
ATOM 669 N N . ILE A 1 81 ? -10.887 5.170 6.110 1.00 80.69 81 ILE A N 1
ATOM 670 C CA . ILE A 1 81 ? -10.189 3.932 5.753 1.00 80.69 81 ILE A CA 1
ATOM 671 C C . ILE A 1 81 ? -10.438 3.578 4.284 1.00 80.69 81 ILE A C 1
ATOM 673 O O . ILE A 1 81 ? -9.485 3.300 3.557 1.00 80.69 81 ILE A O 1
ATOM 677 N N . TRP A 1 82 ? -11.677 3.685 3.797 1.00 82.31 82 TRP A N 1
ATOM 678 C CA . TRP A 1 82 ? -11.971 3.499 2.372 1.00 82.31 82 TRP A CA 1
ATOM 679 C C . TRP A 1 82 ? -11.336 4.560 1.471 1.00 82.31 82 TRP A C 1
ATOM 681 O O . TRP A 1 82 ? -10.906 4.229 0.366 1.00 82.31 82 TRP A O 1
ATOM 691 N N . ARG A 1 83 ? -11.212 5.818 1.918 1.00 80.62 83 ARG A N 1
ATOM 692 C CA . ARG A 1 83 ? -10.452 6.838 1.172 1.00 80.62 83 ARG A CA 1
ATOM 693 C C . ARG A 1 83 ? -8.983 6.438 1.043 1.00 80.62 83 ARG A C 1
ATOM 695 O O . ARG A 1 83 ? -8.456 6.474 -0.065 1.00 80.62 83 ARG A O 1
ATOM 702 N N . CYS A 1 84 ? -8.345 6.004 2.130 1.00 79.44 84 CYS A N 1
ATOM 703 C CA . CYS A 1 84 ? -6.969 5.500 2.104 1.00 79.44 84 CYS A CA 1
ATOM 704 C C . CYS A 1 84 ? -6.826 4.278 1.184 1.00 79.44 84 CYS A C 1
ATOM 706 O O . CYS A 1 84 ? -5.917 4.235 0.356 1.00 79.44 84 CYS A O 1
ATOM 708 N N . ALA A 1 85 ? -7.757 3.322 1.267 1.00 81.44 85 ALA A N 1
ATOM 709 C CA . ALA A 1 85 ? -7.780 2.142 0.405 1.00 81.44 85 ALA A CA 1
ATOM 710 C C . ALA A 1 85 ? -7.929 2.517 -1.081 1.00 81.44 85 ALA A C 1
ATOM 712 O O . ALA A 1 85 ? -7.251 1.957 -1.942 1.00 81.44 85 ALA A O 1
ATOM 713 N N . THR A 1 86 ? -8.762 3.516 -1.388 1.00 84.25 86 THR A N 1
ATOM 714 C CA . THR A 1 86 ? -8.941 4.046 -2.749 1.00 84.25 86 THR A CA 1
ATOM 715 C C . THR A 1 86 ? -7.654 4.687 -3.272 1.00 84.25 86 THR A C 1
ATOM 717 O O . THR A 1 86 ? -7.237 4.400 -4.388 1.00 84.25 86 THR A O 1
ATOM 720 N N . TRP A 1 87 ? -6.974 5.509 -2.468 1.00 82.88 87 TRP A N 1
ATOM 721 C CA . TRP A 1 87 ? -5.692 6.099 -2.866 1.00 82.88 87 TRP A CA 1
ATOM 722 C C . TRP A 1 87 ? -4.620 5.040 -3.117 1.00 82.88 87 TRP A C 1
ATOM 724 O O . TRP A 1 87 ? -3.925 5.107 -4.127 1.00 82.88 87 TRP A O 1
ATOM 734 N N . LEU A 1 88 ? -4.519 4.028 -2.254 1.00 81.25 88 LEU A N 1
ATOM 735 C CA . LEU A 1 88 ? -3.543 2.953 -2.427 1.00 81.25 88 LEU A CA 1
ATOM 736 C C . LEU A 1 88 ? -3.842 2.107 -3.677 1.00 81.25 88 LEU A C 1
ATOM 738 O O . LEU A 1 88 ? -2.937 1.811 -4.453 1.00 81.25 88 LEU A O 1
ATOM 742 N N . THR A 1 89 ? -5.117 1.790 -3.925 1.00 86.81 89 THR A N 1
ATOM 743 C CA . THR A 1 89 ? -5.557 1.077 -5.142 1.00 86.81 89 THR A CA 1
ATOM 744 C C . THR A 1 89 ? -5.461 1.904 -6.423 1.00 86.81 89 THR A C 1
ATOM 746 O O . THR A 1 89 ? -5.496 1.324 -7.501 1.00 86.81 89 THR A O 1
ATOM 749 N N . LEU A 1 90 ? -5.293 3.225 -6.335 1.00 88.50 90 LEU A N 1
ATOM 750 C CA . LEU A 1 90 ? -4.940 4.071 -7.475 1.00 88.50 90 LEU A CA 1
ATOM 751 C C . LEU A 1 90 ? -3.423 4.123 -7.682 1.00 88.50 90 LEU A C 1
ATOM 753 O O . LEU A 1 90 ? -2.944 3.890 -8.785 1.00 88.50 90 LEU A O 1
ATOM 757 N N . VAL A 1 91 ? -2.658 4.402 -6.626 1.00 87.06 91 VAL A N 1
ATOM 758 C CA . VAL A 1 91 ? -1.206 4.634 -6.710 1.00 87.06 91 VAL A CA 1
ATOM 759 C C . VAL A 1 91 ? -0.426 3.363 -7.068 1.00 87.06 91 VAL A C 1
ATOM 761 O O . VAL A 1 91 ? 0.558 3.425 -7.805 1.00 87.06 91 VAL A O 1
ATOM 764 N N . VAL A 1 92 ? -0.843 2.196 -6.568 1.00 89.06 92 VAL A N 1
ATOM 765 C CA . VAL A 1 92 ? -0.122 0.937 -6.816 1.00 89.06 92 VAL A CA 1
ATOM 766 C C . VAL A 1 92 ? -0.234 0.511 -8.291 1.00 89.06 92 VAL A C 1
ATOM 768 O O . VAL A 1 92 ? 0.811 0.321 -8.917 1.00 89.06 92 VAL A O 1
ATOM 771 N N . PRO A 1 93 ? -1.432 0.433 -8.910 1.00 89.69 93 PRO A N 1
ATOM 772 C CA . PRO A 1 93 ? -1.541 0.107 -10.329 1.00 89.69 93 PRO A CA 1
ATOM 773 C C . PRO A 1 93 ? -1.005 1.202 -11.254 1.00 89.69 93 PRO A C 1
ATOM 775 O O . PRO A 1 93 ? -0.454 0.859 -12.297 1.00 89.69 93 PRO A O 1
ATOM 778 N N . THR A 1 94 ? -1.087 2.496 -10.901 1.00 89.75 94 THR A N 1
ATOM 779 C CA . THR A 1 94 ? -0.427 3.533 -11.719 1.00 89.75 94 THR A CA 1
ATOM 780 C C . THR A 1 94 ? 1.078 3.343 -11.739 1.00 89.75 94 THR A C 1
ATOM 782 O O . THR A 1 94 ? 1.668 3.343 -12.817 1.00 89.75 94 THR A O 1
ATOM 785 N N . SER A 1 95 ? 1.700 3.132 -10.578 1.00 90.44 95 SER A N 1
ATOM 786 C CA . SER A 1 95 ? 3.135 2.857 -10.495 1.00 90.44 95 SER A CA 1
ATOM 787 C C . SER A 1 95 ? 3.499 1.598 -11.281 1.00 90.44 95 SER A C 1
ATOM 789 O O . SER A 1 95 ? 4.464 1.627 -12.041 1.00 90.44 95 SER A O 1
ATOM 791 N N . MET A 1 96 ? 2.686 0.539 -11.192 1.00 89.81 96 MET A N 1
ATOM 792 C CA . MET A 1 96 ? 2.861 -0.666 -12.003 1.00 89.81 96 MET A CA 1
ATOM 793 C C . MET A 1 96 ? 2.801 -0.341 -13.500 1.00 89.81 96 MET A C 1
ATOM 795 O O . MET A 1 96 ? 3.705 -0.712 -14.235 1.00 89.81 96 MET A O 1
ATOM 799 N N . THR A 1 97 ? 1.800 0.403 -13.972 1.00 89.31 97 THR A N 1
ATOM 800 C CA . THR A 1 97 ? 1.699 0.765 -15.399 1.00 89.31 97 THR A CA 1
ATOM 801 C C . THR A 1 97 ? 2.848 1.656 -15.871 1.00 89.31 97 THR A C 1
ATOM 803 O O . THR A 1 97 ? 3.334 1.473 -16.983 1.00 89.31 97 THR A O 1
ATOM 806 N N . ALA A 1 98 ? 3.340 2.560 -15.019 1.00 88.88 98 ALA A N 1
ATOM 807 C CA . ALA A 1 98 ? 4.509 3.387 -15.306 1.00 88.88 98 ALA A CA 1
ATOM 808 C C . ALA A 1 98 ? 5.792 2.547 -15.380 1.00 88.88 98 ALA A C 1
ATOM 810 O O . ALA A 1 98 ? 6.601 2.746 -16.285 1.00 88.88 98 ALA A O 1
ATOM 811 N N . TYR A 1 99 ? 5.951 1.572 -14.478 1.00 88.94 99 TYR A N 1
ATOM 812 C CA . TYR A 1 99 ? 7.015 0.571 -14.547 1.00 88.94 99 TYR A CA 1
ATOM 813 C C . TYR A 1 99 ? 6.960 -0.191 -15.875 1.00 88.94 99 TYR A C 1
ATOM 815 O O . TYR A 1 99 ? 7.984 -0.310 -16.550 1.00 88.94 99 TYR A O 1
ATOM 823 N N . LEU A 1 100 ? 5.763 -0.638 -16.287 1.00 86.75 100 LEU A N 1
ATOM 824 C CA . LEU A 1 100 ? 5.613 -1.376 -17.539 1.00 86.75 100 LEU A CA 1
ATOM 825 C C . LEU A 1 100 ? 5.989 -0.517 -18.757 1.00 86.75 100 LEU A C 1
ATOM 827 O O . LEU A 1 100 ? 6.709 -0.963 -19.652 1.00 86.75 100 LEU A O 1
ATOM 831 N N . TYR A 1 101 ? 5.535 0.735 -18.754 1.00 87.44 101 TYR A N 1
ATOM 832 C CA . TYR A 1 101 ? 5.788 1.692 -19.820 1.00 87.44 101 TYR A CA 1
ATOM 833 C C . TYR A 1 101 ? 7.282 2.015 -19.969 1.00 87.44 101 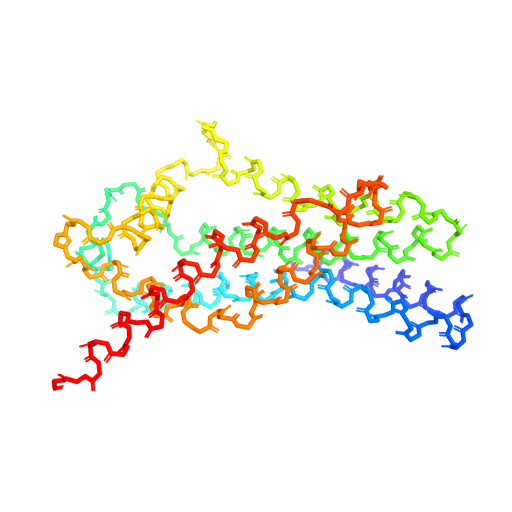TYR A C 1
ATOM 835 O O . TYR A 1 101 ? 7.823 1.867 -21.066 1.00 87.44 101 TYR A O 1
ATOM 843 N N . LEU A 1 102 ? 7.964 2.399 -18.883 1.00 86.38 102 LEU A N 1
ATOM 844 C CA . LEU A 1 102 ? 9.389 2.765 -18.899 1.00 86.38 102 LEU A CA 1
ATOM 845 C C . LEU A 1 102 ? 10.272 1.600 -19.351 1.00 86.38 102 LEU A C 1
ATOM 847 O O . LEU A 1 102 ? 11.196 1.780 -20.144 1.00 86.38 102 LEU A O 1
ATOM 851 N N . TYR A 1 103 ? 9.945 0.390 -18.896 1.00 82.44 103 TYR A N 1
ATOM 852 C CA . TYR A 1 103 ? 10.684 -0.801 -19.286 1.00 82.44 103 TYR A CA 1
ATOM 853 C C . TYR A 1 103 ? 10.535 -1.098 -20.785 1.00 82.44 103 TYR A C 1
ATOM 855 O O . TYR A 1 103 ? 11.527 -1.377 -21.455 1.00 82.44 103 TYR A O 1
ATOM 863 N N . SER A 1 104 ? 9.322 -0.978 -21.341 1.00 83.00 104 SER A N 1
ATOM 864 C CA . SER A 1 104 ? 9.072 -1.212 -22.777 1.00 83.00 104 SER A CA 1
ATOM 865 C C . SER A 1 104 ? 9.812 -0.236 -23.707 1.00 83.00 104 SER A C 1
ATOM 867 O O . SER A 1 104 ? 10.0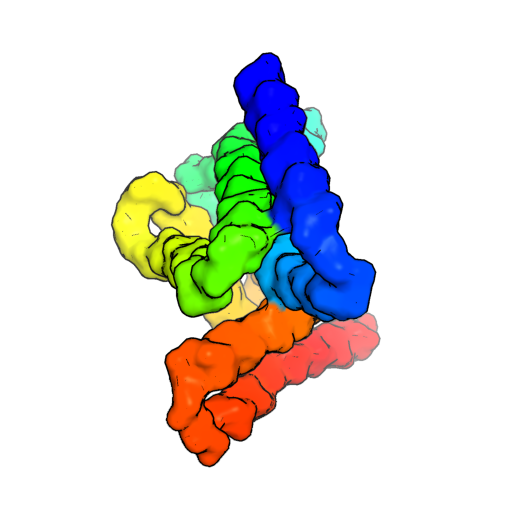47 -0.554 -24.872 1.00 83.00 104 SER A O 1
ATOM 869 N N . HIS A 1 105 ? 10.214 0.931 -23.191 1.00 83.88 105 HIS A N 1
ATOM 870 C CA . HIS A 1 105 ? 11.003 1.934 -23.913 1.00 83.88 105 HIS A CA 1
ATOM 871 C C . HIS A 1 105 ? 12.521 1.735 -23.762 1.00 83.88 105 HIS A C 1
ATOM 873 O O . HIS A 1 105 ? 13.295 2.487 -24.348 1.00 83.88 105 HIS A O 1
ATOM 879 N N . GLY A 1 106 ? 12.957 0.709 -23.023 1.00 78.88 106 GLY A N 1
ATOM 880 C CA . GLY A 1 106 ? 14.370 0.372 -22.839 1.00 78.88 106 GLY A CA 1
ATOM 881 C C . GLY A 1 106 ? 15.062 1.111 -21.689 1.00 78.88 106 GLY A C 1
ATOM 882 O O . GLY A 1 106 ? 16.257 0.910 -21.475 1.00 78.88 106 GLY A O 1
ATOM 883 N N . GLU A 1 107 ? 14.344 1.916 -20.900 1.00 81.25 107 GLU A N 1
ATOM 884 C CA . GLU A 1 107 ? 14.913 2.646 -19.759 1.00 81.25 107 GLU A CA 1
ATOM 885 C C . GLU A 1 107 ? 14.902 1.801 -18.475 1.00 81.25 107 GLU A C 1
ATOM 887 O O . GLU A 1 107 ? 14.180 2.057 -17.510 1.00 81.25 107 GLU A O 1
ATOM 892 N N . VAL A 1 108 ? 15.733 0.756 -18.459 1.00 76.94 108 VAL A N 1
ATOM 893 C CA . VAL A 1 108 ? 15.756 -0.263 -17.392 1.00 76.94 108 VAL A CA 1
ATOM 894 C C . VAL A 1 108 ? 16.141 0.315 -16.019 1.00 76.94 108 VAL A C 1
ATOM 896 O O . VAL A 1 108 ? 15.640 -0.149 -14.993 1.00 76.94 108 VAL A O 1
ATOM 899 N N . SER A 1 109 ? 16.993 1.345 -15.973 1.00 78.25 109 SER A N 1
ATOM 900 C CA . SER A 1 109 ? 17.414 2.004 -14.724 1.00 78.25 109 SER A CA 1
ATOM 901 C C . SER A 1 109 ? 16.273 2.784 -14.061 1.00 78.25 109 SER A C 1
ATOM 903 O O . SER A 1 109 ? 16.059 2.658 -12.853 1.00 78.25 109 SER A O 1
ATOM 905 N N . LEU A 1 110 ? 15.508 3.540 -14.853 1.00 79.19 110 LEU A N 1
ATOM 906 C CA . LEU A 1 110 ? 14.336 4.298 -14.405 1.00 79.19 110 LEU A CA 1
ATOM 907 C C . LEU A 1 110 ? 13.147 3.384 -14.094 1.00 79.19 110 LEU A C 1
ATOM 909 O O . LEU A 1 110 ? 12.410 3.631 -13.142 1.00 79.19 110 LEU A O 1
ATOM 913 N N . ALA A 1 111 ? 12.992 2.280 -14.826 1.00 82.00 111 ALA A N 1
ATOM 914 C CA . ALA A 1 111 ? 12.016 1.258 -14.469 1.00 82.00 111 ALA A CA 1
ATOM 915 C C . ALA A 1 111 ? 12.337 0.647 -13.092 1.00 82.00 111 ALA A C 1
ATOM 917 O O . ALA A 1 111 ? 11.458 0.534 -12.244 1.00 82.00 111 ALA A O 1
ATOM 918 N N . ALA A 1 112 ? 13.601 0.313 -12.810 1.00 79.00 112 ALA A N 1
ATOM 919 C CA . ALA A 1 112 ? 13.984 -0.294 -11.534 1.00 79.00 112 ALA A CA 1
ATOM 920 C C . ALA A 1 112 ? 13.833 0.645 -10.321 1.00 79.00 112 ALA A C 1
ATOM 922 O O . ALA A 1 112 ? 13.615 0.160 -9.210 1.00 79.00 112 ALA A O 1
ATOM 923 N N . SER A 1 113 ? 13.938 1.964 -10.503 1.00 82.94 113 SER A N 1
ATOM 924 C CA . SER A 1 113 ? 13.765 2.930 -9.409 1.00 82.94 113 SER A CA 1
ATOM 925 C C . SER A 1 113 ? 12.299 3.138 -9.026 1.00 82.94 113 SER A C 1
ATOM 927 O O . SER A 1 113 ? 12.008 3.472 -7.879 1.00 82.94 113 SER A O 1
ATOM 929 N N . GLN A 1 114 ? 11.368 2.894 -9.951 1.00 86.62 114 GLN A N 1
ATOM 930 C CA . GLN A 1 114 ? 9.955 3.197 -9.761 1.00 86.62 114 GLN A CA 1
ATOM 931 C C . GLN A 1 114 ? 9.299 2.434 -8.591 1.00 86.62 114 GLN A C 1
ATOM 933 O O . GLN A 1 114 ? 8.729 3.073 -7.701 1.00 86.62 114 GLN A O 1
ATOM 938 N N . PRO A 1 115 ? 9.416 1.096 -8.483 1.00 85.56 115 PRO A N 1
ATOM 939 C CA . PRO A 1 115 ? 8.846 0.397 -7.342 1.00 85.56 115 PRO A CA 1
ATOM 940 C C . PRO A 1 115 ? 9.617 0.729 -6.048 1.00 85.56 115 PRO A C 1
ATOM 942 O O . PRO A 1 115 ? 8.994 0.860 -5.000 1.00 85.56 115 PRO A O 1
ATOM 945 N N . VAL A 1 116 ? 10.934 0.981 -6.097 1.00 85.25 116 VAL A N 1
ATOM 946 C CA . VAL A 1 116 ? 11.724 1.387 -4.912 1.00 85.25 116 VAL A CA 1
ATOM 947 C C . VAL A 1 116 ? 11.214 2.707 -4.337 1.00 85.25 116 VAL A C 1
ATOM 949 O O . VAL A 1 116 ? 11.010 2.823 -3.129 1.00 85.25 116 VAL A O 1
ATOM 952 N N . LEU A 1 117 ? 10.958 3.685 -5.206 1.00 86.31 117 LEU A N 1
ATOM 953 C CA . LEU A 1 117 ? 10.409 4.982 -4.834 1.00 86.31 117 LEU A CA 1
ATOM 954 C C . LEU A 1 117 ? 9.010 4.840 -4.223 1.00 86.31 117 LEU A C 1
ATOM 956 O O . LEU A 1 117 ? 8.732 5.468 -3.204 1.00 86.31 117 LEU A O 1
ATOM 960 N N . LEU A 1 118 ? 8.160 3.966 -4.771 1.00 85.56 118 LEU A N 1
ATOM 961 C CA . LEU A 1 118 ? 6.849 3.669 -4.191 1.00 85.56 118 LEU A CA 1
ATOM 962 C C . LEU A 1 118 ? 6.966 3.115 -2.761 1.00 85.56 118 LEU A C 1
ATOM 964 O O . LEU A 1 118 ? 6.321 3.637 -1.852 1.00 85.56 118 LEU A O 1
ATOM 968 N N . TYR A 1 119 ? 7.805 2.097 -2.540 1.00 81.88 119 TYR A N 1
ATOM 969 C CA . TYR A 1 119 ? 8.016 1.526 -1.204 1.00 81.88 119 TYR A CA 1
ATOM 970 C C . TYR A 1 119 ? 8.617 2.544 -0.229 1.00 81.88 119 TYR A C 1
ATOM 972 O O . TYR A 1 119 ? 8.166 2.638 0.913 1.00 81.88 119 TYR A O 1
ATOM 980 N N . ALA A 1 120 ? 9.586 3.345 -0.678 1.00 81.25 120 ALA A N 1
ATOM 981 C CA . ALA A 1 120 ? 10.190 4.398 0.131 1.00 81.25 120 ALA A CA 1
ATOM 982 C C . ALA A 1 120 ? 9.159 5.460 0.536 1.00 81.25 120 ALA A C 1
ATOM 984 O O . ALA A 1 120 ? 9.091 5.824 1.706 1.00 81.25 120 ALA A O 1
ATOM 985 N N . ILE A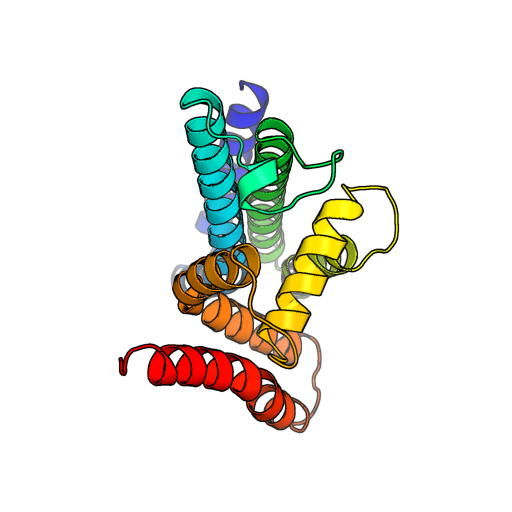 1 121 ? 8.314 5.917 -0.394 1.00 81.62 121 ILE A N 1
ATOM 986 C CA . ILE A 1 121 ? 7.245 6.880 -0.102 1.00 81.62 121 ILE A CA 1
ATOM 987 C C . ILE A 1 121 ? 6.246 6.294 0.893 1.00 81.62 121 ILE A C 1
ATOM 989 O O . ILE A 1 121 ? 5.904 6.971 1.858 1.00 81.62 121 ILE A O 1
ATOM 993 N N . LEU A 1 122 ? 5.809 5.044 0.719 1.00 79.50 122 LEU A N 1
ATOM 994 C CA . LEU A 1 122 ? 4.879 4.402 1.653 1.00 79.50 122 LEU A CA 1
ATOM 995 C C . LEU A 1 122 ? 5.477 4.253 3.061 1.00 79.50 122 LEU A C 1
ATOM 997 O O . LEU A 1 122 ? 4.785 4.516 4.044 1.00 79.50 122 LEU A O 1
ATOM 1001 N N . LEU A 1 123 ? 6.762 3.898 3.172 1.00 76.38 123 LEU A N 1
ATOM 1002 C CA . LEU A 1 123 ? 7.470 3.829 4.455 1.00 76.38 123 LEU A CA 1
ATOM 1003 C C . LEU A 1 123 ? 7.657 5.207 5.090 1.00 76.38 123 LEU A C 1
ATOM 1005 O O . LEU A 1 123 ? 7.412 5.363 6.285 1.00 76.38 123 LEU A O 1
ATOM 1009 N N . MET A 1 124 ? 8.043 6.214 4.304 1.00 76.19 124 MET A N 1
ATOM 1010 C CA . MET A 1 124 ? 8.150 7.593 4.781 1.00 76.19 124 MET A CA 1
ATOM 1011 C C . MET A 1 124 ? 6.802 8.094 5.282 1.00 76.19 124 MET A C 1
ATOM 1013 O O . MET A 1 124 ? 6.736 8.660 6.363 1.00 76.19 124 MET A O 1
ATOM 1017 N N . ILE A 1 125 ? 5.722 7.832 4.546 1.00 72.25 125 ILE A N 1
ATOM 1018 C CA . ILE A 1 125 ? 4.354 8.145 4.956 1.00 72.25 125 ILE A CA 1
ATOM 1019 C C . ILE A 1 125 ? 4.021 7.416 6.264 1.00 72.25 125 ILE A C 1
ATOM 1021 O O . ILE A 1 125 ? 3.484 8.040 7.165 1.00 72.25 125 ILE A O 1
ATOM 1025 N N . LEU A 1 126 ? 4.362 6.137 6.430 1.00 68.12 126 LEU A N 1
ATOM 1026 C CA . LEU A 1 126 ? 4.056 5.394 7.659 1.00 68.12 126 LEU A CA 1
ATOM 1027 C C . LEU A 1 126 ? 4.827 5.910 8.890 1.00 68.12 126 LEU A C 1
ATOM 1029 O O . LEU A 1 126 ? 4.250 5.993 9.973 1.00 68.12 126 LEU A O 1
ATOM 1033 N N . LEU A 1 127 ? 6.107 6.256 8.723 1.00 71.56 127 LEU A N 1
ATOM 1034 C CA . LEU A 1 127 ? 7.007 6.699 9.797 1.00 71.56 127 LEU A CA 1
ATOM 1035 C C . LEU A 1 127 ? 6.976 8.213 10.042 1.00 71.56 127 LEU A C 1
ATOM 1037 O O . LEU A 1 127 ? 7.503 8.679 11.052 1.00 71.56 127 LEU A O 1
ATOM 1041 N N . SER A 1 128 ? 6.404 8.993 9.122 1.00 65.44 128 SER A N 1
ATOM 1042 C CA . SER A 1 128 ? 6.451 10.450 9.204 1.00 65.44 128 SER A CA 1
ATOM 1043 C C . SER A 1 128 ? 5.722 10.950 10.457 1.00 65.44 128 SER A C 1
ATOM 1045 O O . SER A 1 128 ? 4.541 10.623 10.622 1.00 65.44 128 SER A O 1
ATOM 1047 N N . PRO A 1 129 ? 6.352 11.821 11.267 1.00 56.38 129 PRO A N 1
ATOM 1048 C CA . PRO A 1 129 ? 5.715 12.451 12.423 1.00 56.38 129 PRO A CA 1
ATOM 1049 C C . PRO A 1 129 ? 4.771 13.607 12.041 1.00 56.38 129 PRO A C 1
ATOM 1051 O O . PRO A 1 129 ? 4.222 14.259 12.921 1.00 56.38 129 PRO A O 1
ATOM 1054 N N . PHE A 1 130 ? 4.603 13.901 10.746 1.00 56.06 130 PHE A N 1
ATOM 1055 C CA . PHE A 1 130 ? 3.781 15.009 10.255 1.00 56.06 130 PHE A CA 1
ATOM 1056 C C . PHE A 1 130 ? 2.279 14.672 10.271 1.00 56.06 130 PHE A C 1
ATOM 1058 O O . PHE A 1 130 ? 1.873 13.582 9.865 1.00 56.06 130 PHE A O 1
ATOM 1065 N N . ASP A 1 131 ? 1.447 15.656 10.629 1.00 54.28 131 ASP A N 1
ATOM 1066 C CA . ASP A 1 131 ? -0.025 15.565 10.715 1.00 54.28 131 ASP A CA 1
ATOM 1067 C C . ASP A 1 131 ? -0.757 15.402 9.366 1.00 54.28 131 ASP A C 1
ATOM 1069 O O . ASP A 1 131 ? -1.984 15.400 9.303 1.00 54.28 131 ASP A O 1
ATOM 1073 N N . MET A 1 132 ? -0.030 15.217 8.262 1.00 53.06 132 MET A N 1
ATOM 1074 C CA . MET A 1 132 ? -0.593 15.167 6.905 1.00 53.06 132 MET A CA 1
ATOM 1075 C C . MET A 1 132 ? -1.519 13.958 6.647 1.00 53.06 132 MET A C 1
ATOM 1077 O O . MET A 1 132 ? -2.202 13.935 5.628 1.00 53.06 132 MET A O 1
ATOM 1081 N N . PHE A 1 133 ? -1.567 12.956 7.536 1.00 52.97 133 PHE A N 1
ATOM 1082 C CA . PHE A 1 133 ? -2.325 11.711 7.335 1.00 52.97 133 PHE A CA 1
ATOM 1083 C C . PHE A 1 133 ? -2.589 10.952 8.654 1.00 52.97 133 PHE A C 1
ATOM 1085 O O . PHE A 1 133 ? -1.968 9.925 8.933 1.00 52.97 133 PHE A O 1
ATOM 1092 N N . TYR A 1 134 ? -3.546 11.416 9.457 1.00 58.91 134 TYR A N 1
ATOM 1093 C CA . TYR A 1 134 ? -4.088 10.674 10.609 1.00 58.91 134 TYR A CA 1
ATOM 1094 C C . TYR A 1 134 ? -3.039 10.156 11.615 1.00 58.91 134 TYR A C 1
ATOM 1096 O O . TYR A 1 134 ? -2.899 8.949 11.850 1.00 58.91 134 TYR A O 1
ATOM 1104 N N . LEU A 1 135 ? -2.328 11.090 12.249 1.00 58.09 135 LEU A N 1
ATOM 1105 C CA . LEU A 1 135 ? -1.236 10.834 13.191 1.00 58.09 135 LEU A CA 1
ATOM 1106 C C . LEU A 1 135 ? -1.601 9.825 14.298 1.00 58.09 135 LEU A C 1
ATOM 1108 O O . LEU A 1 135 ? -0.859 8.870 14.535 1.00 58.09 135 LEU A O 1
ATOM 1112 N N . SER A 1 136 ? -2.782 9.957 14.914 1.00 58.78 136 SER A N 1
ATOM 1113 C CA . SER A 1 136 ? -3.231 9.069 16.000 1.00 58.78 136 SER A CA 1
ATOM 1114 C C . SER A 1 136 ? -3.308 7.592 15.590 1.00 58.78 136 SER A C 1
ATOM 1116 O O . SER A 1 136 ? -2.964 6.713 16.377 1.00 58.78 136 SER A O 1
ATOM 1118 N N . SER A 1 137 ? -3.691 7.300 14.345 1.00 66.19 137 SER A N 1
ATOM 1119 C CA . SER A 1 137 ? -3.821 5.922 13.857 1.00 66.19 137 SER A CA 1
ATOM 1120 C C . SER A 1 137 ? -2.489 5.261 13.560 1.00 66.19 137 SER A C 1
ATOM 1122 O O . SER A 1 137 ? -2.355 4.051 13.730 1.00 66.19 137 SER A O 1
ATOM 1124 N N . ARG A 1 138 ? -1.503 6.039 13.109 1.00 70.56 138 ARG A N 1
ATOM 1125 C CA . ARG A 1 138 ? -0.157 5.530 12.831 1.00 70.56 138 ARG A CA 1
ATOM 1126 C C . ARG A 1 138 ? 0.574 5.214 14.113 1.00 70.56 138 ARG A C 1
ATOM 1128 O O . ARG A 1 138 ? 1.147 4.140 14.228 1.00 70.56 138 ARG A O 1
ATOM 1135 N N . PHE A 1 139 ? 0.498 6.110 15.096 1.00 69.75 139 PHE A N 1
ATOM 1136 C CA . PHE A 1 139 ? 1.067 5.848 16.412 1.00 69.75 139 PHE A CA 1
ATOM 1137 C C . PHE A 1 139 ? 0.390 4.662 17.095 1.00 69.75 139 PHE A C 1
ATOM 1139 O O . PHE A 1 139 ? 1.089 3.855 17.699 1.00 69.75 139 PHE A O 1
ATOM 1146 N N . PHE A 1 140 ? -0.930 4.502 16.952 1.00 69.81 140 PHE A N 1
ATOM 1147 C CA . PHE A 1 140 ? -1.626 3.299 17.410 1.00 69.81 140 PHE A CA 1
ATOM 1148 C C . PHE A 1 140 ? -1.074 2.039 16.725 1.00 69.81 140 PHE A C 1
ATOM 1150 O O . PHE A 1 140 ? -0.615 1.130 17.410 1.00 69.81 140 PHE A O 1
ATOM 1157 N N . PHE A 1 141 ? -1.012 2.026 15.389 1.00 71.69 141 PHE A N 1
ATOM 1158 C CA . PHE A 1 141 ? -0.477 0.904 14.612 1.00 71.69 141 PHE A CA 1
ATOM 1159 C C . PHE A 1 141 ? 0.975 0.560 14.986 1.00 71.69 141 PHE A C 1
ATOM 1161 O O . PHE A 1 141 ? 1.275 -0.587 15.304 1.00 71.69 141 PHE A O 1
ATOM 1168 N N . LEU A 1 142 ? 1.876 1.549 15.001 1.00 70.69 142 LEU A N 1
ATOM 1169 C CA . LEU A 1 142 ? 3.297 1.371 15.323 1.00 70.69 142 LEU A CA 1
ATOM 1170 C C . LEU A 1 142 ? 3.506 0.922 16.774 1.00 70.69 142 LEU A C 1
ATOM 1172 O O . LEU A 1 142 ? 4.356 0.074 17.045 1.00 70.69 142 LEU A O 1
ATOM 1176 N N . ARG A 1 143 ? 2.712 1.443 17.715 1.00 75.88 143 ARG A N 1
ATOM 1177 C CA . ARG A 1 143 ? 2.750 1.016 19.118 1.00 75.88 143 ARG A CA 1
ATOM 1178 C C . ARG A 1 143 ? 2.278 -0.427 19.276 1.00 75.88 143 ARG A C 1
ATOM 1180 O O . ARG A 1 143 ? 2.910 -1.175 20.017 1.00 75.88 143 ARG A O 1
ATOM 1187 N N . THR A 1 144 ? 1.210 -0.825 18.588 1.00 71.31 144 THR A N 1
ATOM 1188 C CA . THR A 1 144 ? 0.727 -2.213 18.576 1.00 71.31 144 THR A CA 1
ATOM 1189 C C . THR A 1 144 ? 1.761 -3.147 17.947 1.00 71.31 144 THR A C 1
ATOM 1191 O O . THR A 1 144 ? 2.083 -4.171 18.539 1.00 71.31 144 THR A O 1
ATOM 1194 N N . MET A 1 145 ? 2.381 -2.760 16.826 1.00 71.81 145 MET A N 1
ATOM 1195 C CA . MET A 1 145 ? 3.498 -3.501 16.222 1.00 71.81 145 MET A CA 1
ATOM 1196 C C . MET A 1 145 ? 4.648 -3.723 17.211 1.00 71.81 145 MET A C 1
ATOM 1198 O O . MET A 1 145 ? 5.139 -4.841 17.356 1.00 71.81 145 MET A O 1
ATOM 1202 N N . TRP A 1 146 ? 5.051 -2.671 17.929 1.00 76.31 146 TRP A N 1
ATOM 1203 C CA . TRP A 1 146 ? 6.108 -2.752 18.936 1.00 76.31 146 TRP A CA 1
ATOM 1204 C C . TRP A 1 146 ? 5.738 -3.680 20.102 1.00 76.31 146 TRP A C 1
ATOM 1206 O O . TRP A 1 146 ? 6.561 -4.479 20.544 1.00 76.31 146 TRP A O 1
ATOM 1216 N N . ARG A 1 147 ? 4.490 -3.614 20.580 1.00 76.25 147 ARG A N 1
ATOM 1217 C CA . ARG A 1 147 ? 3.982 -4.488 21.650 1.00 76.25 147 ARG A CA 1
ATOM 1218 C C . ARG A 1 147 ? 3.907 -5.955 21.238 1.00 76.25 147 ARG A C 1
ATOM 1220 O O . ARG A 1 147 ? 4.236 -6.816 22.045 1.00 76.25 147 ARG A O 1
ATOM 1227 N N . ILE A 1 148 ? 3.507 -6.240 19.998 1.00 75.25 148 ILE A N 1
ATOM 1228 C CA . ILE A 1 148 ? 3.484 -7.606 19.456 1.00 75.25 148 ILE A CA 1
ATOM 1229 C C . ILE A 1 148 ? 4.914 -8.149 19.325 1.00 75.25 148 ILE A C 1
ATOM 1231 O O . ILE A 1 148 ? 5.162 -9.307 19.656 1.00 75.25 148 ILE A O 1
ATOM 1235 N N . ALA A 1 149 ? 5.866 -7.315 18.891 1.00 73.62 149 ALA A N 1
ATOM 1236 C CA . ALA A 1 149 ? 7.271 -7.705 18.767 1.00 73.62 149 ALA A CA 1
ATOM 1237 C C . ALA A 1 149 ? 7.946 -7.966 20.126 1.00 73.62 149 ALA A C 1
ATOM 1239 O O . ALA A 1 149 ? 8.798 -8.847 20.229 1.00 73.62 149 ALA A O 1
ATOM 1240 N N . LEU A 1 150 ? 7.571 -7.217 21.168 1.00 75.75 150 LEU A N 1
ATOM 1241 C CA . LEU A 1 150 ? 8.118 -7.335 22.520 1.00 75.75 150 LEU A CA 1
ATOM 1242 C C . LEU A 1 150 ? 6.983 -7.498 23.549 1.00 75.75 150 LEU A C 1
ATOM 1244 O O . LEU A 1 150 ? 6.524 -6.496 24.110 1.00 75.75 150 LEU A O 1
ATOM 1248 N N . PRO A 1 151 ? 6.551 -8.740 23.854 1.00 73.50 151 PRO A N 1
ATOM 1249 C CA . PRO A 1 151 ? 5.436 -9.012 24.763 1.00 73.50 151 PRO A CA 1
ATOM 1250 C C . PRO A 1 151 ? 5.847 -8.847 26.240 1.00 73.50 151 PRO A C 1
ATOM 1252 O O . PRO A 1 151 ? 5.861 -9.798 27.018 1.00 73.50 151 PRO A O 1
ATOM 1255 N N . LEU A 1 152 ? 6.216 -7.625 26.630 1.00 76.62 152 LEU A N 1
ATOM 1256 C CA . LEU A 1 152 ? 6.629 -7.255 27.993 1.00 76.62 152 LEU A CA 1
ATOM 1257 C C . LEU A 1 152 ? 5.462 -6.733 28.854 1.00 76.62 152 LEU A C 1
ATOM 1259 O O . LEU A 1 152 ? 5.655 -6.405 30.022 1.00 76.62 152 LEU A O 1
ATOM 1263 N N . GLN A 1 153 ? 4.262 -6.607 28.280 1.00 73.50 153 GLN A N 1
ATOM 1264 C CA . GLN A 1 153 ? 3.068 -6.025 28.907 1.00 73.50 153 GLN A CA 1
ATOM 1265 C C . GLN A 1 153 ? 1.868 -6.976 28.781 1.00 73.50 153 GLN A C 1
ATOM 1267 O O . GLN A 1 153 ? 1.882 -7.898 27.966 1.00 73.50 153 GLN A O 1
ATOM 1272 N N . ALA A 1 154 ? 0.822 -6.748 29.584 1.00 76.94 154 ALA A N 1
ATOM 1273 C CA . ALA A 1 154 ? -0.433 -7.485 29.463 1.00 76.94 154 ALA A CA 1
ATOM 1274 C C . ALA A 1 154 ? -1.038 -7.285 28.063 1.00 76.94 154 ALA A C 1
ATOM 1276 O O . ALA A 1 154 ? -1.156 -6.155 27.587 1.00 76.94 154 ALA A O 1
ATOM 1277 N N . ILE A 1 155 ? -1.399 -8.394 27.417 1.00 77.44 155 ILE A N 1
ATOM 1278 C CA . ILE A 1 155 ? -1.934 -8.408 26.054 1.00 77.44 155 ILE A CA 1
ATOM 1279 C C . ILE A 1 155 ? -3.352 -7.844 26.084 1.00 77.44 155 ILE A C 1
ATOM 1281 O O . ILE A 1 155 ? -4.205 -8.329 26.830 1.00 77.44 155 ILE A O 1
ATOM 1285 N N . THR A 1 156 ? -3.601 -6.825 25.266 1.00 83.12 156 THR A N 1
ATOM 1286 C CA . THR A 1 156 ? -4.936 -6.248 25.101 1.00 83.12 156 THR A CA 1
ATOM 1287 C C . THR A 1 156 ? -5.666 -6.893 23.921 1.00 83.12 156 THR A C 1
ATOM 1289 O O . THR A 1 156 ? -5.046 -7.494 23.042 1.00 83.12 156 THR A O 1
ATOM 1292 N N . PHE A 1 157 ? -6.996 -6.776 23.875 1.00 82.88 157 PHE A N 1
ATOM 1293 C CA . PHE A 1 157 ? -7.790 -7.308 22.760 1.00 82.88 157 PHE A CA 1
ATOM 1294 C C . PHE A 1 157 ? -7.342 -6.785 21.374 1.00 82.88 157 PHE A C 1
ATOM 1296 O O . PHE A 1 157 ? -7.205 -7.605 20.464 1.00 82.88 157 PHE A O 1
ATOM 1303 N N . PRO A 1 158 ? -7.028 -5.482 21.190 1.00 80.25 158 PRO A N 1
ATOM 1304 C CA . PRO A 1 158 ? -6.465 -4.980 19.936 1.00 80.25 158 PRO A CA 1
ATOM 1305 C C . PRO A 1 158 ? -5.176 -5.676 19.497 1.00 80.25 158 PRO A C 1
ATOM 1307 O O . PRO A 1 158 ? -4.996 -5.916 18.306 1.00 80.25 158 PRO A O 1
ATOM 1310 N N . ASP A 1 159 ? -4.293 -6.014 20.441 1.00 82.44 159 ASP A N 1
ATOM 1311 C CA . ASP A 1 159 ? -3.019 -6.670 20.133 1.00 82.44 159 ASP A CA 1
ATOM 1312 C C . ASP A 1 159 ? -3.258 -8.096 19.609 1.00 82.44 159 ASP A C 1
ATOM 1314 O O . ASP A 1 159 ? -2.647 -8.502 18.621 1.00 82.44 159 ASP A O 1
ATOM 1318 N N . PHE A 1 160 ? -4.194 -8.834 20.220 1.00 84.06 160 PHE A N 1
ATOM 1319 C CA . PHE A 1 160 ? -4.600 -10.167 19.758 1.00 84.06 160 PHE A CA 1
ATOM 1320 C C . PHE A 1 160 ? -5.252 -10.120 18.371 1.00 84.06 160 PHE A C 1
ATOM 1322 O O . PHE A 1 160 ? -4.877 -10.877 17.479 1.00 84.06 160 PHE A O 1
ATOM 1329 N N . PHE A 1 161 ? -6.196 -9.199 18.174 1.00 83.62 161 PHE A N 1
ATOM 1330 C CA . PHE A 1 161 ? -6.896 -9.050 16.902 1.00 83.62 161 PHE A CA 1
ATOM 1331 C C . PHE A 1 161 ? -5.945 -8.658 15.760 1.00 83.62 161 PHE A C 1
ATOM 1333 O O . PHE A 1 161 ? -6.0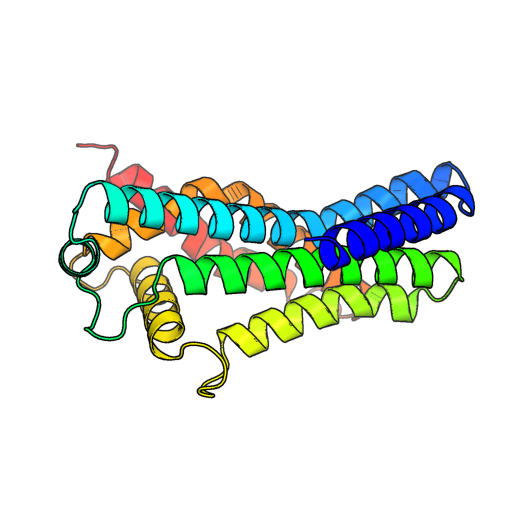09 -9.215 14.666 1.00 83.62 161 PHE A O 1
ATOM 1340 N N . MET A 1 162 ? -5.018 -7.732 16.016 1.00 81.00 162 MET A N 1
ATOM 1341 C CA . MET A 1 162 ? -4.011 -7.338 15.032 1.00 81.00 162 MET A CA 1
ATOM 1342 C C . MET A 1 162 ? -3.037 -8.484 14.718 1.00 81.00 162 MET A C 1
ATOM 1344 O O . MET A 1 162 ? -2.647 -8.663 13.564 1.00 81.00 162 MET A O 1
ATOM 1348 N N . ALA A 1 163 ? -2.659 -9.282 15.721 1.00 84.44 163 ALA A N 1
ATOM 1349 C CA . ALA A 1 163 ? -1.813 -10.450 15.503 1.00 84.44 163 ALA A CA 1
ATOM 1350 C C . ALA A 1 163 ? -2.475 -11.463 14.554 1.00 84.44 163 ALA A C 1
ATOM 1352 O O . ALA A 1 163 ? -1.809 -11.947 13.643 1.00 84.44 163 ALA A O 1
ATOM 1353 N N . ASP A 1 164 ? -3.777 -11.723 14.696 1.00 86.38 164 ASP A N 1
ATOM 1354 C CA . ASP A 1 164 ? -4.532 -12.624 13.810 1.00 86.38 164 ASP A CA 1
ATOM 1355 C C . ASP A 1 164 ? -4.622 -12.115 12.353 1.00 86.38 164 ASP A C 1
ATOM 1357 O O . ASP A 1 164 ? -4.527 -12.863 11.374 1.00 86.38 164 ASP A O 1
ATOM 1361 N N . ILE A 1 165 ? -4.698 -10.795 12.178 1.00 83.56 165 ILE A N 1
ATOM 1362 C CA . ILE A 1 165 ? -4.579 -10.173 10.854 1.00 83.56 165 ILE A CA 1
ATOM 1363 C C . ILE A 1 165 ? -3.184 -10.426 10.260 1.00 83.56 165 ILE A C 1
ATOM 1365 O O . ILE A 1 165 ? -3.060 -10.740 9.073 1.00 83.56 165 ILE A O 1
ATOM 1369 N N . PHE A 1 166 ? -2.119 -10.315 11.060 1.00 81.81 166 PHE A N 1
ATOM 1370 C CA . PHE A 1 166 ? -0.752 -10.521 10.575 1.00 81.81 166 PHE A CA 1
ATOM 1371 C C . PHE A 1 166 ? -0.416 -11.973 10.260 1.00 81.81 166 PHE A C 1
ATOM 1373 O O . PHE A 1 166 ? 0.320 -12.219 9.303 1.00 81.81 166 PHE A O 1
ATOM 1380 N N . THR A 1 167 ? -0.967 -12.940 10.990 1.00 84.06 167 THR A N 1
ATOM 1381 C CA . THR A 1 167 ? -0.788 -14.365 10.667 1.00 84.06 167 THR A CA 1
ATOM 1382 C C . THR A 1 167 ? -1.390 -14.697 9.305 1.00 84.06 167 THR A C 1
ATOM 1384 O O . THR A 1 167 ? -0.751 -15.375 8.492 1.00 84.06 167 THR A O 1
ATOM 1387 N N . SER A 1 168 ? -2.548 -14.110 8.998 1.00 83.88 168 SER A N 1
ATOM 1388 C CA . SER A 1 168 ? -3.194 -14.188 7.683 1.00 83.88 168 SER A CA 1
ATOM 1389 C C . SER A 1 168 ? -2.385 -13.497 6.571 1.00 83.88 168 SER A C 1
ATOM 1391 O O . SER A 1 168 ? -2.505 -13.851 5.399 1.00 83.88 168 SER A O 1
ATOM 1393 N N . MET A 1 169 ? -1.513 -12.547 6.926 1.00 82.06 169 MET A N 1
ATOM 1394 C CA . MET A 1 169 ? -0.628 -11.810 6.012 1.00 82.06 169 MET A CA 1
ATOM 1395 C C . MET A 1 169 ? 0.791 -12.391 5.905 1.00 82.06 169 MET A C 1
ATOM 1397 O O . MET A 1 169 ? 1.635 -11.828 5.209 1.00 82.06 169 MET A O 1
ATOM 1401 N N . SER A 1 170 ? 1.069 -13.540 6.525 1.00 84.88 170 SER A N 1
ATOM 1402 C CA . SER A 1 170 ? 2.390 -14.196 6.500 1.00 84.88 170 SER A CA 1
ATOM 1403 C C . SER A 1 170 ? 2.963 -14.378 5.087 1.00 84.88 170 SER A C 1
ATOM 1405 O O . SER A 1 170 ? 4.140 -14.104 4.846 1.00 84.88 170 SER A O 1
ATOM 1407 N N . LYS A 1 171 ? 2.123 -14.768 4.120 1.00 81.25 171 LYS A N 1
ATOM 1408 C CA . LYS A 1 171 ? 2.531 -14.895 2.714 1.00 81.25 171 LYS A CA 1
ATOM 1409 C C . LYS A 1 171 ? 2.919 -13.553 2.091 1.00 81.25 171 LYS A C 1
ATOM 1411 O O . LYS A 1 171 ? 3.929 -13.473 1.401 1.00 81.25 171 LYS A O 1
ATOM 1416 N N . VAL A 1 172 ? 2.148 -12.505 2.374 1.00 82.38 172 VAL A N 1
ATOM 1417 C CA . VAL A 1 172 ? 2.405 -11.145 1.880 1.00 82.38 172 VAL A CA 1
ATOM 1418 C C . VAL A 1 172 ? 3.739 -10.626 2.405 1.00 82.38 172 VAL A C 1
ATOM 1420 O O . VAL A 1 172 ? 4.509 -10.050 1.643 1.00 82.38 172 VAL A O 1
ATOM 1423 N N . PHE A 1 173 ? 4.053 -10.892 3.674 1.00 79.00 173 PHE A N 1
ATOM 1424 C CA . PHE A 1 173 ? 5.347 -10.539 4.255 1.00 79.00 173 PHE A CA 1
ATOM 1425 C C . PHE A 1 173 ? 6.518 -11.299 3.618 1.00 79.00 173 PHE A C 1
ATOM 1427 O O . PHE A 1 173 ? 7.558 -10.697 3.361 1.00 79.00 173 PHE A O 1
ATOM 1434 N N . SER A 1 174 ? 6.346 -12.584 3.297 1.00 78.50 174 SER A N 1
ATOM 1435 C CA . SER A 1 174 ? 7.382 -13.362 2.603 1.00 78.50 174 SER A CA 1
ATOM 1436 C C . SER A 1 174 ? 7.636 -12.855 1.177 1.00 78.50 174 SER A C 1
ATOM 1438 O O . SER A 1 174 ? 8.785 -12.743 0.745 1.00 78.50 174 SER A O 1
ATOM 1440 N N . ASP A 1 175 ? 6.580 -12.496 0.444 1.00 79.56 175 ASP A N 1
ATOM 1441 C CA . ASP A 1 175 ? 6.724 -11.913 -0.892 1.00 79.56 175 ASP A CA 1
ATOM 1442 C C . ASP A 1 175 ? 7.342 -10.505 -0.825 1.00 79.56 175 ASP A C 1
ATOM 1444 O O . ASP A 1 175 ? 8.185 -10.161 -1.656 1.00 79.56 175 ASP A O 1
ATOM 1448 N N . LEU A 1 176 ? 7.002 -9.722 0.207 1.00 77.50 176 LEU A N 1
ATOM 1449 C CA . LEU A 1 176 ? 7.600 -8.415 0.475 1.00 77.50 176 LEU A CA 1
ATOM 1450 C C . LEU A 1 176 ? 9.111 -8.524 0.726 1.00 77.50 176 LEU A C 1
ATOM 1452 O O . LEU A 1 176 ? 9.879 -7.779 0.118 1.00 77.50 176 LEU A O 1
ATOM 1456 N N . GLU A 1 177 ? 9.548 -9.473 1.555 1.00 77.69 177 GLU A N 1
ATOM 1457 C CA . GLU A 1 177 ? 10.968 -9.741 1.813 1.00 77.69 177 GLU A CA 1
ATOM 1458 C C . GLU A 1 177 ? 11.715 -10.063 0.513 1.00 77.69 177 GLU A C 1
ATOM 1460 O O . GLU A 1 177 ? 12.713 -9.418 0.183 1.00 77.69 177 GLU A O 1
ATOM 1465 N N . ARG A 1 178 ? 11.184 -10.997 -0.287 1.00 75.12 178 ARG A N 1
ATOM 1466 C CA . ARG A 1 178 ? 11.774 -11.372 -1.582 1.00 75.12 178 ARG A CA 1
ATOM 1467 C C . ARG A 1 178 ? 11.855 -10.193 -2.546 1.00 75.12 178 ARG A C 1
ATOM 1469 O O . ARG A 1 178 ? 12.845 -10.058 -3.270 1.00 75.12 178 ARG A O 1
ATOM 1476 N N . SER A 1 179 ? 10.825 -9.349 -2.565 1.00 76.69 179 SER A N 1
ATOM 1477 C CA . SER A 1 179 ? 10.781 -8.150 -3.400 1.00 76.69 179 SER A CA 1
ATOM 1478 C C . SER A 1 179 ? 11.865 -7.144 -2.984 1.00 76.69 179 SER A C 1
ATOM 1480 O O . SER A 1 179 ? 12.640 -6.698 -3.832 1.00 76.69 179 SER A O 1
ATOM 1482 N N . GLY A 1 180 ? 12.012 -6.891 -1.678 1.00 77.75 180 GLY A N 1
ATOM 1483 C CA . GLY A 1 180 ? 13.028 -6.008 -1.111 1.00 77.75 180 GLY A CA 1
ATOM 1484 C C . GLY A 1 180 ? 14.450 -6.505 -1.363 1.00 77.75 180 GLY A C 1
ATOM 1485 O O . GLY A 1 180 ? 15.296 -5.737 -1.821 1.00 77.75 180 GLY A O 1
ATOM 1486 N N . CYS A 1 181 ? 14.714 -7.801 -1.162 1.00 77.50 181 CYS A N 1
ATOM 1487 C CA . CYS A 1 181 ? 16.024 -8.391 -1.446 1.00 77.50 181 CYS A CA 1
ATOM 1488 C C . CYS A 1 181 ? 16.436 -8.194 -2.911 1.00 77.50 181 CYS A C 1
ATOM 1490 O O . CYS A 1 181 ? 17.573 -7.802 -3.181 1.00 77.50 181 CYS A O 1
ATOM 1492 N N . ARG A 1 182 ? 15.515 -8.408 -3.863 1.00 74.25 182 ARG A N 1
ATOM 1493 C CA . ARG A 1 182 ? 15.801 -8.183 -5.289 1.00 74.25 182 ARG A CA 1
ATOM 1494 C C . ARG A 1 182 ? 16.028 -6.712 -5.626 1.00 74.25 182 ARG A C 1
ATOM 1496 O O . ARG A 1 182 ? 16.934 -6.411 -6.399 1.00 74.25 182 ARG A O 1
ATOM 1503 N N . MET A 1 183 ? 15.257 -5.802 -5.037 1.00 74.31 183 MET A N 1
ATOM 1504 C CA . MET A 1 183 ? 15.430 -4.360 -5.235 1.00 74.31 183 MET A CA 1
ATOM 1505 C C . MET A 1 183 ? 16.800 -3.866 -4.771 1.00 74.31 183 MET A C 1
ATOM 1507 O O . MET A 1 183 ? 17.477 -3.149 -5.507 1.00 74.31 183 MET A O 1
ATOM 1511 N N . VAL A 1 184 ? 17.223 -4.283 -3.575 1.00 70.62 184 VAL A N 1
ATOM 1512 C CA . VAL A 1 184 ? 18.519 -3.898 -2.999 1.00 70.62 184 VAL A CA 1
ATOM 1513 C C . VAL A 1 184 ? 19.667 -4.483 -3.820 1.00 70.62 184 VAL A C 1
ATOM 1515 O O . VAL A 1 184 ? 20.588 -3.752 -4.178 1.00 70.62 184 VAL A O 1
ATOM 1518 N N . HIS A 1 185 ? 19.581 -5.764 -4.191 1.00 67.62 185 HIS A N 1
ATOM 1519 C CA . HIS A 1 185 ? 20.614 -6.437 -4.984 1.00 67.62 185 HIS A CA 1
ATOM 1520 C C . HIS A 1 185 ? 20.777 -5.843 -6.397 1.00 67.62 185 HIS A C 1
ATOM 1522 O O . HIS A 1 185 ? 21.865 -5.888 -6.960 1.00 67.62 185 HIS A O 1
ATOM 1528 N N . ARG A 1 186 ? 19.713 -5.294 -7.003 1.00 58.44 186 ARG A N 1
ATOM 1529 C CA . ARG A 1 186 ? 19.770 -4.717 -8.361 1.00 58.44 186 ARG A CA 1
ATOM 1530 C C . ARG A 1 186 ? 20.284 -3.270 -8.390 1.00 58.44 186 ARG A C 1
ATOM 1532 O O . ARG A 1 186 ? 20.785 -2.844 -9.424 1.00 58.44 186 ARG A O 1
ATOM 1539 N N . GLN A 1 187 ? 20.144 -2.518 -7.296 1.00 54.50 187 GLN A N 1
ATOM 1540 C CA . GLN A 1 187 ? 20.547 -1.103 -7.207 1.00 54.50 187 GLN A CA 1
ATOM 1541 C C . GLN A 1 187 ? 21.936 -0.909 -6.590 1.00 54.50 187 GLN A C 1
ATOM 1543 O O . GLN A 1 187 ? 22.632 0.048 -6.921 1.00 54.50 187 GLN A O 1
ATOM 1548 N N . VAL A 1 188 ? 22.355 -1.807 -5.697 1.00 45.66 188 VAL A N 1
ATOM 1549 C CA . VAL A 1 188 ? 23.621 -1.682 -4.980 1.00 45.66 188 VAL A CA 1
ATOM 1550 C C . VAL A 1 188 ? 24.433 -2.950 -5.222 1.00 45.66 188 VAL A C 1
ATOM 1552 O O . VAL A 1 188 ? 24.074 -4.017 -4.733 1.00 45.66 188 VAL A O 1
ATOM 1555 N N . ASN A 1 189 ? 25.563 -2.829 -5.930 1.00 40.66 189 ASN A N 1
ATOM 1556 C CA . ASN A 1 189 ? 26.643 -3.825 -5.927 1.00 40.66 189 ASN A CA 1
ATOM 1557 C C . ASN A 1 189 ? 27.303 -3.869 -4.531 1.00 40.66 189 ASN A C 1
ATOM 1559 O O . ASN A 1 189 ? 28.505 -3.653 -4.394 1.00 40.66 189 ASN A O 1
ATOM 1563 N N . LEU A 1 190 ? 26.520 -4.067 -3.466 1.00 36.25 190 LEU A N 1
ATOM 1564 C CA . LEU A 1 190 ? 27.054 -4.261 -2.129 1.00 36.25 190 LEU A CA 1
ATOM 1565 C C . LEU A 1 190 ? 27.342 -5.749 -1.963 1.00 36.25 190 LEU A C 1
ATOM 1567 O O . LEU A 1 190 ? 26.440 -6.582 -1.868 1.00 36.25 190 LEU A O 1
ATOM 1571 N N . SER A 1 191 ? 28.631 -6.053 -1.938 1.00 35.97 191 SER A N 1
ATOM 1572 C CA . SER A 1 191 ? 29.199 -7.300 -1.456 1.00 35.97 191 SER A CA 1
ATOM 1573 C C . SER A 1 191 ? 28.482 -7.779 -0.189 1.00 35.97 191 SER A C 1
ATOM 1575 O O . SER A 1 191 ? 28.473 -7.121 0.849 1.00 35.97 191 SER A O 1
ATOM 1577 N N . VAL A 1 192 ? 27.853 -8.946 -0.326 1.00 39.12 192 VAL A N 1
ATOM 1578 C CA . VAL A 1 192 ? 27.583 -9.979 0.682 1.00 39.12 192 VAL A CA 1
ATOM 1579 C C . VAL A 1 192 ? 28.070 -9.616 2.093 1.00 39.12 192 VAL A C 1
ATOM 1581 O O . VAL A 1 192 ? 29.197 -9.922 2.467 1.00 39.12 192 VAL A O 1
ATOM 1584 N N . SER A 1 193 ? 27.214 -8.964 2.883 1.00 34.59 193 SER A N 1
ATOM 1585 C CA . SER A 1 193 ? 27.331 -8.880 4.355 1.00 34.59 193 SER A CA 1
ATOM 1586 C C . SER A 1 193 ? 26.028 -8.445 5.044 1.00 34.59 193 SER A C 1
ATOM 1588 O O . SER A 1 193 ? 25.819 -8.788 6.203 1.00 34.59 193 SER A O 1
ATOM 15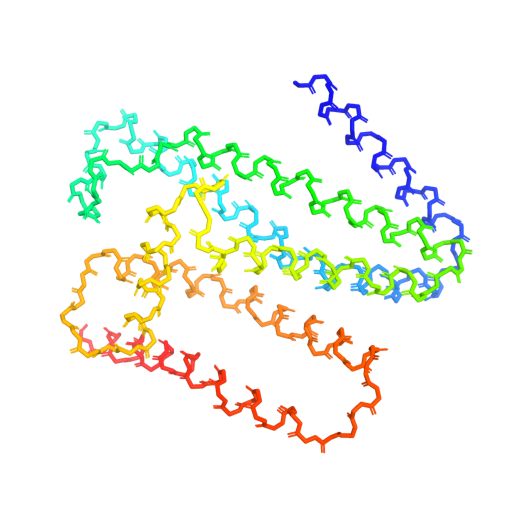90 N N . LEU A 1 194 ? 25.093 -7.774 4.352 1.00 38.62 194 LEU A N 1
ATOM 1591 C CA . LEU A 1 194 ? 23.822 -7.345 4.969 1.00 38.62 194 LEU A CA 1
ATOM 1592 C C . LEU A 1 194 ? 22.696 -8.405 4.945 1.00 38.62 194 LEU A C 1
ATOM 1594 O O . LEU A 1 194 ? 21.764 -8.326 5.745 1.00 38.62 194 LEU A O 1
ATOM 1598 N N . VAL A 1 195 ? 22.782 -9.408 4.060 1.00 42.50 195 VAL A N 1
ATOM 1599 C CA . VAL A 1 195 ? 21.738 -10.446 3.882 1.00 42.50 195 VAL A CA 1
ATOM 1600 C C . VAL A 1 195 ? 21.724 -11.458 5.036 1.00 42.50 195 VAL A C 1
ATOM 1602 O O . VAL A 1 195 ? 20.669 -11.960 5.416 1.00 42.50 195 VAL A O 1
ATOM 1605 N N . LEU A 1 196 ? 22.870 -11.694 5.685 1.00 37.56 196 LEU A N 1
ATOM 1606 C CA . LEU A 1 196 ? 22.920 -12.537 6.885 1.00 37.56 196 LEU A CA 1
ATOM 1607 C C . LEU A 1 196 ? 22.285 -11.844 8.110 1.00 37.56 196 LEU A C 1
ATOM 1609 O O . LEU A 1 196 ? 21.816 -12.510 9.028 1.00 37.56 196 LEU A O 1
ATOM 1613 N N . CYS A 1 197 ? 22.217 -10.507 8.115 1.00 37.78 197 CYS A N 1
ATOM 1614 C CA . CYS A 1 197 ? 21.634 -9.739 9.217 1.00 37.78 197 CYS A CA 1
ATOM 1615 C C . CYS A 1 197 ? 20.098 -9.638 9.110 1.00 37.78 197 CYS A C 1
ATOM 1617 O O . CYS A 1 197 ? 19.400 -9.638 10.122 1.00 37.78 197 CYS A O 1
ATOM 1619 N N . THR A 1 198 ? 19.551 -9.644 7.890 1.00 43.88 198 THR A N 1
ATOM 1620 C CA . THR A 1 198 ? 18.096 -9.664 7.634 1.00 43.88 198 THR A CA 1
ATOM 1621 C C . THR A 1 198 ? 17.488 -11.040 7.924 1.00 43.88 198 THR A C 1
ATOM 1623 O O . THR A 1 198 ? 16.440 -11.101 8.565 1.00 43.88 198 THR A O 1
ATOM 1626 N N . HIS A 1 199 ? 18.196 -12.133 7.609 1.00 42.66 199 HIS A N 1
ATOM 1627 C CA . HIS A 1 199 ? 17.800 -13.483 8.035 1.00 42.66 199 HIS A CA 1
ATOM 1628 C C . HIS A 1 199 ? 17.844 -13.690 9.561 1.00 42.66 199 HIS A C 1
ATOM 1630 O O . HIS A 1 199 ? 17.071 -14.488 10.074 1.00 42.66 199 HIS A O 1
ATOM 1636 N N . CYS A 1 200 ? 18.696 -12.985 10.315 1.00 38.12 200 CYS A N 1
ATOM 1637 C CA . CYS A 1 200 ? 18.739 -13.126 11.778 1.00 38.12 200 CYS A CA 1
ATOM 1638 C C . CYS A 1 200 ? 17.779 -12.183 12.519 1.00 38.12 200 CYS A C 1
ATOM 1640 O O . CYS A 1 200 ? 17.207 -12.588 13.524 1.00 38.12 200 CYS A O 1
ATOM 1642 N N . LEU A 1 201 ? 17.555 -10.948 12.056 1.00 39.00 201 LEU A N 1
ATOM 1643 C CA . LEU A 1 201 ? 16.737 -9.974 12.797 1.00 39.00 201 LEU A CA 1
ATOM 1644 C C . LEU A 1 201 ? 15.241 -10.016 12.457 1.00 39.00 201 LEU A C 1
ATOM 1646 O O . LEU A 1 201 ? 14.432 -9.674 13.315 1.00 39.00 201 LEU A O 1
ATOM 1650 N N . LEU A 1 202 ? 14.850 -10.465 11.256 1.00 44.97 202 LEU A N 1
ATOM 1651 C CA . LEU A 1 202 ? 13.433 -10.595 10.874 1.00 44.97 202 LEU A CA 1
ATOM 1652 C C . LEU A 1 202 ? 12.875 -11.998 11.109 1.00 44.97 202 LEU A C 1
ATOM 1654 O O . LEU A 1 202 ? 11.692 -12.128 11.406 1.00 44.97 202 LEU A O 1
ATOM 1658 N N . GLN A 1 203 ? 13.706 -13.043 11.114 1.00 41.09 203 GLN A N 1
ATOM 1659 C CA . GLN A 1 203 ? 13.255 -14.358 11.572 1.00 41.09 203 GLN A CA 1
ATOM 1660 C C . GLN A 1 203 ? 12.888 -14.334 13.061 1.00 41.09 203 GLN A C 1
ATOM 1662 O O . GLN A 1 203 ? 12.049 -15.120 13.475 1.00 41.09 203 GLN A O 1
ATOM 1667 N N . TYR A 1 204 ? 13.447 -13.418 13.863 1.00 40.03 204 TYR A N 1
ATOM 1668 C CA . TYR A 1 204 ? 13.093 -13.287 15.278 1.00 40.03 204 TYR A CA 1
ATOM 1669 C C . TYR A 1 204 ? 11.618 -12.927 15.502 1.00 40.03 204 TYR A C 1
ATOM 1671 O O . TYR A 1 204 ? 10.978 -13.686 16.218 1.00 40.03 204 TYR A O 1
ATOM 1679 N N . PRO A 1 205 ? 11.017 -11.884 14.889 1.00 42.06 205 PRO A N 1
ATOM 1680 C CA . PRO A 1 205 ? 9.585 -11.621 15.025 1.00 42.06 205 PRO A CA 1
ATOM 1681 C C . PRO A 1 205 ? 8.702 -12.674 14.340 1.00 42.06 205 PRO A C 1
ATOM 1683 O O . PRO A 1 205 ? 7.661 -13.007 14.897 1.00 42.06 205 PRO A O 1
ATOM 1686 N N . TYR A 1 206 ? 9.098 -13.270 13.205 1.00 38.00 206 TYR A N 1
ATOM 1687 C CA . TYR A 1 206 ? 8.292 -14.330 12.571 1.00 38.00 206 TYR A CA 1
ATOM 1688 C C . TYR A 1 206 ? 8.333 -15.656 13.351 1.00 38.00 206 TYR A C 1
ATOM 1690 O O . TYR A 1 206 ? 7.288 -16.277 13.533 1.00 38.00 206 TYR A O 1
ATOM 1698 N N . CYS A 1 207 ? 9.488 -16.058 13.901 1.00 32.16 207 CYS A N 1
ATOM 1699 C CA . CYS A 1 207 ? 9.579 -17.161 14.863 1.00 32.16 207 CYS A CA 1
ATOM 1700 C C . CYS A 1 207 ? 8.903 -16.809 16.187 1.00 32.16 207 CYS A C 1
ATOM 1702 O O . CYS A 1 207 ? 8.310 -17.703 16.773 1.00 32.16 207 CYS A O 1
ATOM 1704 N N . LEU A 1 208 ? 8.937 -15.556 16.667 1.00 35.03 208 LEU A N 1
ATOM 1705 C CA . LEU A 1 208 ? 8.211 -15.161 17.881 1.00 35.03 208 LEU A CA 1
ATOM 1706 C C . LEU A 1 208 ? 6.705 -15.277 17.669 1.00 35.03 208 LEU A C 1
ATOM 1708 O O . LEU A 1 208 ? 6.035 -15.846 18.515 1.00 35.03 208 LEU A O 1
ATOM 1712 N N . VAL A 1 209 ? 6.174 -14.797 16.542 1.00 35.28 209 VAL A N 1
ATOM 1713 C CA . VAL A 1 209 ? 4.749 -14.912 16.200 1.00 35.28 209 VAL A CA 1
ATOM 1714 C C . VAL A 1 209 ? 4.354 -16.386 16.064 1.00 35.28 209 VAL A C 1
ATOM 1716 O O . VAL A 1 209 ? 3.360 -16.801 16.656 1.00 35.28 209 VAL A O 1
ATOM 1719 N N . TYR A 1 210 ? 5.167 -17.217 15.404 1.00 31.16 210 TYR A N 1
ATOM 1720 C CA . TYR A 1 210 ? 4.921 -18.663 15.311 1.00 31.16 210 TYR A CA 1
ATOM 1721 C C . TYR A 1 210 ? 5.042 -19.381 16.673 1.00 31.16 210 TYR A C 1
ATOM 1723 O O . TYR A 1 210 ? 4.242 -20.262 16.981 1.00 31.16 210 TYR A O 1
ATOM 1731 N N . LEU A 1 211 ? 5.989 -18.982 17.532 1.00 28.59 211 LEU A N 1
ATOM 1732 C CA . LEU A 1 211 ? 6.165 -19.507 18.894 1.00 28.59 211 LEU A CA 1
ATOM 1733 C C . LEU A 1 211 ? 5.064 -19.028 19.848 1.00 28.59 211 LEU A C 1
ATOM 1735 O O . LEU A 1 211 ? 4.658 -19.797 20.710 1.00 28.59 211 LEU A O 1
ATOM 1739 N N . ILE A 1 212 ? 4.548 -17.806 19.696 1.00 32.00 212 ILE A N 1
ATOM 1740 C CA . ILE A 1 212 ? 3.412 -17.273 20.461 1.00 32.00 212 ILE A CA 1
ATOM 1741 C C . ILE A 1 212 ? 2.146 -18.053 20.089 1.00 32.00 212 ILE A C 1
ATOM 1743 O O . ILE A 1 212 ? 1.449 -18.528 20.983 1.00 32.00 212 ILE A O 1
ATOM 1747 N N . ILE A 1 213 ? 1.901 -18.307 18.800 1.00 32.91 213 ILE A N 1
ATOM 1748 C CA . ILE A 1 213 ? 0.782 -19.150 18.343 1.00 32.91 213 ILE A CA 1
ATOM 1749 C C . ILE A 1 213 ? 0.941 -20.589 18.853 1.00 32.91 213 ILE A C 1
ATOM 1751 O O . ILE A 1 213 ? -0.006 -21.159 19.394 1.00 32.91 213 ILE A O 1
ATOM 1755 N N . ALA A 1 214 ? 2.147 -21.162 18.788 1.00 28.48 214 ALA A N 1
ATOM 1756 C CA . ALA A 1 214 ? 2.420 -22.506 19.303 1.00 28.48 214 ALA A CA 1
ATOM 1757 C C . ALA A 1 214 ? 2.290 -22.613 20.837 1.00 28.48 214 ALA A C 1
ATOM 1759 O O . ALA A 1 214 ? 1.928 -23.673 21.350 1.00 28.48 214 ALA A O 1
ATOM 1760 N N . LYS A 1 215 ? 2.544 -21.530 21.586 1.00 27.16 215 LYS A N 1
ATOM 1761 C CA . LYS A 1 215 ? 2.386 -21.489 23.051 1.00 27.16 215 LYS A CA 1
ATOM 1762 C C . LYS A 1 215 ? 0.926 -21.306 23.484 1.00 27.16 215 LYS A C 1
ATOM 1764 O O . LYS A 1 215 ? 0.574 -21.759 24.569 1.00 27.16 215 LYS A O 1
ATOM 1769 N N . TYR A 1 216 ? 0.085 -20.688 22.649 1.00 29.91 216 TYR A N 1
ATOM 1770 C CA . TYR A 1 216 ? -1.345 -20.470 22.920 1.00 29.91 216 TYR A CA 1
ATOM 1771 C C . TYR A 1 216 ? -2.272 -21.554 22.351 1.00 29.91 216 TYR A C 1
ATOM 1773 O O . TYR A 1 216 ? -3.389 -21.691 22.834 1.00 29.91 216 TYR A O 1
ATOM 1781 N N . CYS A 1 217 ? -1.811 -22.383 21.409 1.00 25.78 217 CYS A N 1
ATOM 1782 C CA . CYS A 1 217 ? -2.560 -23.549 20.916 1.00 25.78 217 CYS A CA 1
ATOM 1783 C C . CYS A 1 217 ? -2.378 -24.810 21.794 1.00 25.78 217 CYS A C 1
ATOM 1785 O O . CYS A 1 217 ? -2.808 -25.904 21.438 1.00 25.78 217 CYS A O 1
ATOM 1787 N N . LYS A 1 218 ? -1.727 -24.667 22.956 1.00 25.81 218 LYS A N 1
ATOM 1788 C CA . LYS A 1 218 ? -1.569 -25.722 23.965 1.00 25.81 218 LYS A CA 1
ATOM 1789 C C . LYS A 1 218 ? -2.226 -25.307 25.286 1.00 25.81 218 LYS A C 1
ATOM 1791 O O . LYS A 1 218 ? -1.569 -25.245 26.324 1.00 25.81 218 LYS A O 1
ATOM 1796 N N . LYS A 1 219 ? -3.517 -24.993 25.227 1.00 26.28 219 LYS A N 1
ATOM 1797 C CA . LYS A 1 219 ? -4.443 -25.031 26.362 1.00 26.28 219 LYS A CA 1
ATOM 1798 C C . LYS A 1 219 ? -5.824 -25.422 25.872 1.00 26.28 219 LYS A C 1
ATOM 1800 O O . LYS A 1 219 ? -6.236 -24.861 24.837 1.00 26.28 219 LYS A O 1
#

InterPro domains:
  IPR004342 EXS, C-terminal [PF03124] (35-188)